Protein AF-A0A2V5XE29-F1 (afdb_monomer_lite)

Foldseek 3Di:
DEEEEEEDEDPCPFAPLLLLLLQALQLLLVLDDDPLYAYEYEHEAHPPVDDGSCVVNVVQHALSSLSRYKYFYHHPVNLCVFLNDFPDSDDLQLRRFLCLLVRDPVHFKYKQAYSRKHKAWPDPDGPVNVVVPDDQAKAFAFEDEDALVQCVVDRSNCSVSVNVSVVVVVVVPDDTDAFDPQLLCGYPPRSRTIMHTSVLCVVQPTFASNQRWDDDSSLLLSQLRCVVVVHDHHHYCHVTIYMYGHDRHNPPDDPCPPPIDGDDCCVRHVPDNHSHYPHDPCRSVVVDDTDMDRRRSDDPDPVVVVVVPPPPPPPVVVVVVVVVVVVVVVVVVVVVVVVPVVVDD

Radius of gyration: 24.07 Å; chains: 1; bounding box: 46×71×70 Å

Structure (mmCIF, N/CA/C/O backbone):
data_AF-A0A2V5XE29-F1
#
_entry.id   AF-A0A2V5XE29-F1
#
loop_
_atom_site.group_PDB
_atom_site.id
_atom_site.type_symbol
_atom_site.label_atom_id
_atom_site.label_alt_id
_atom_site.label_comp_id
_atom_site.label_asym_id
_atom_site.label_entity_id
_atom_site.label_seq_id
_atom_site.pdbx_PDB_ins_code
_atom_site.Cartn_x
_atom_site.Cartn_y
_atom_site.Cartn_z
_atom_site.occupancy
_atom_site.B_iso_or_equiv
_atom_site.auth_seq_id
_atom_site.auth_comp_id
_atom_site.auth_asym_id
_atom_site.auth_atom_id
_atom_site.pdbx_PDB_model_num
ATOM 1 N N . MET A 1 1 ? -10.262 -12.341 -7.132 1.00 92.38 1 MET A N 1
ATOM 2 C CA . MET A 1 1 ? -10.290 -11.986 -5.694 1.00 92.38 1 MET A CA 1
ATOM 3 C C . MET A 1 1 ? -8.960 -11.355 -5.300 1.00 92.38 1 MET A C 1
ATOM 5 O O . MET A 1 1 ? -7.934 -11.772 -5.845 1.00 92.38 1 MET A O 1
ATOM 9 N N . ILE A 1 2 ? -8.976 -10.344 -4.428 1.00 98.19 2 ILE A N 1
ATOM 10 C CA . ILE A 1 2 ? -7.831 -9.462 -4.151 1.00 98.19 2 ILE A CA 1
ATOM 11 C C . ILE A 1 2 ? -7.676 -9.102 -2.665 1.00 98.19 2 ILE A C 1
ATOM 13 O O . ILE A 1 2 ? -8.643 -8.798 -1.972 1.00 98.19 2 ILE A O 1
ATOM 17 N N . THR A 1 3 ? -6.428 -9.057 -2.202 1.00 98.81 3 THR A N 1
ATOM 18 C CA . THR A 1 3 ? -6.033 -8.399 -0.950 1.00 98.81 3 THR A CA 1
ATOM 19 C C . THR A 1 3 ? -5.380 -7.053 -1.265 1.00 98.81 3 THR A C 1
ATOM 21 O O . THR A 1 3 ? -4.344 -7.011 -1.933 1.00 98.81 3 THR A O 1
ATOM 24 N N . PHE A 1 4 ? -5.944 -5.958 -0.752 1.00 98.81 4 PHE A N 1
ATOM 25 C CA . PHE A 1 4 ? -5.257 -4.664 -0.690 1.00 98.81 4 PHE A CA 1
ATOM 26 C C . PHE A 1 4 ? -4.373 -4.642 0.553 1.00 98.81 4 PHE A C 1
ATOM 28 O O . PHE A 1 4 ? -4.883 -4.694 1.670 1.00 98.81 4 PHE A O 1
ATOM 35 N N . LEU A 1 5 ? -3.058 -4.581 0.373 1.00 98.81 5 LEU A N 1
ATOM 36 C CA . LEU A 1 5 ? -2.092 -4.518 1.460 1.00 98.81 5 LEU A CA 1
ATOM 37 C C . LEU A 1 5 ? -1.560 -3.094 1.607 1.00 98.81 5 LEU A C 1
ATOM 39 O O . LEU A 1 5 ? -0.870 -2.583 0.724 1.00 98.81 5 LEU A O 1
ATOM 43 N N . VAL A 1 6 ? -1.851 -2.499 2.758 1.00 98.56 6 VAL A N 1
ATOM 44 C CA . VAL A 1 6 ? -1.430 -1.157 3.150 1.00 98.56 6 VAL A CA 1
ATOM 45 C C . VAL A 1 6 ? -0.621 -1.252 4.439 1.00 98.56 6 VAL A C 1
ATOM 47 O O . VAL A 1 6 ? -0.986 -1.972 5.366 1.00 98.56 6 VAL A O 1
ATOM 50 N N . ALA A 1 7 ? 0.469 -0.502 4.524 1.00 97.38 7 ALA A N 1
ATOM 51 C CA . ALA A 1 7 ? 1.238 -0.343 5.749 1.00 97.38 7 ALA A CA 1
ATOM 52 C C . ALA A 1 7 ? 1.248 1.126 6.176 1.00 97.38 7 ALA A C 1
ATOM 54 O O . ALA A 1 7 ? 1.129 2.029 5.345 1.00 97.38 7 ALA A O 1
ATOM 55 N N . GLY A 1 8 ? 1.378 1.374 7.475 1.00 95.31 8 GLY A N 1
ATOM 56 C CA . GLY A 1 8 ? 1.535 2.731 7.972 1.00 95.31 8 GLY A CA 1
ATOM 57 C C . GLY A 1 8 ? 1.777 2.815 9.470 1.00 95.31 8 GLY A C 1
ATOM 58 O O . GLY A 1 8 ? 2.004 1.819 10.157 1.00 95.31 8 GLY A O 1
ATOM 59 N N . ARG A 1 9 ? 1.761 4.050 9.960 1.00 95.12 9 ARG A N 1
ATOM 60 C CA . ARG A 1 9 ? 2.034 4.421 11.346 1.00 95.12 9 ARG A CA 1
ATOM 61 C C . ARG A 1 9 ? 1.185 5.637 11.703 1.00 95.12 9 ARG A C 1
ATOM 63 O O . ARG A 1 9 ? 0.999 6.530 10.884 1.00 95.12 9 ARG A O 1
ATOM 70 N N . ASN A 1 10 ? 0.685 5.696 12.930 1.00 94.38 10 ASN A N 1
ATOM 71 C CA . ASN A 1 10 ? -0.038 6.844 13.461 1.00 94.38 10 ASN A CA 1
ATOM 72 C C . ASN A 1 10 ? 0.937 7.886 14.026 1.00 94.38 10 ASN A C 1
ATOM 74 O O . ASN A 1 10 ? 1.169 7.957 15.232 1.00 94.38 10 ASN A O 1
ATOM 78 N N . ASP A 1 11 ? 1.570 8.655 13.146 1.00 89.94 11 ASP A N 1
ATOM 79 C CA . ASP A 1 11 ? 2.557 9.682 13.510 1.00 89.94 11 ASP A CA 1
ATOM 80 C C . ASP A 1 11 ? 2.286 11.054 12.878 1.00 89.94 11 ASP A C 1
ATOM 82 O O . ASP A 1 11 ? 3.057 11.993 13.071 1.00 89.94 11 ASP A O 1
ATOM 86 N N . GLY A 1 12 ? 1.186 11.182 12.134 1.00 89.19 12 GLY A N 1
ATOM 87 C CA . GLY A 1 12 ? 0.851 12.414 11.430 1.00 89.19 12 GLY A CA 1
ATOM 88 C C . GLY A 1 12 ? 1.807 12.741 10.282 1.00 89.19 12 GLY A C 1
ATOM 89 O O . GLY A 1 12 ? 1.948 13.916 9.952 1.00 89.19 12 GLY A O 1
ATOM 90 N N . TYR A 1 13 ? 2.459 11.739 9.679 1.00 88.69 13 TYR A N 1
ATOM 91 C CA . TYR A 1 13 ? 3.347 11.926 8.534 1.00 88.69 13 TYR A CA 1
ATOM 92 C C . TYR A 1 13 ? 2.698 12.772 7.428 1.00 88.69 13 TYR A C 1
ATOM 94 O O . TYR A 1 13 ? 1.625 12.430 6.935 1.00 88.69 13 TYR A O 1
ATOM 102 N N . GLY A 1 14 ? 3.340 13.861 7.001 1.00 90.06 14 GLY A N 1
ATOM 103 C CA . GLY A 1 14 ? 2.851 14.728 5.922 1.00 90.06 14 GLY A CA 1
ATOM 104 C C . GLY A 1 14 ? 1.488 15.393 6.184 1.00 90.06 14 GLY A C 1
ATOM 105 O O . GLY A 1 14 ? 0.920 15.349 7.273 1.00 90.06 14 GLY A O 1
ATOM 106 N N . VAL A 1 15 ? 0.927 16.031 5.157 1.00 91.12 15 VAL A N 1
ATOM 107 C CA . VAL A 1 15 ? -0.342 16.766 5.281 1.00 91.12 15 VAL A CA 1
ATOM 108 C C . VAL A 1 15 ? -1.516 15.807 5.483 1.00 91.12 15 VAL A C 1
ATOM 110 O O . VAL A 1 15 ? -1.816 14.989 4.617 1.00 91.12 15 VAL A O 1
ATOM 113 N N . ASN A 1 16 ? -2.210 15.947 6.614 1.00 94.44 16 ASN A N 1
ATOM 114 C CA . ASN A 1 16 ? -3.505 15.325 6.909 1.00 94.44 16 ASN A CA 1
ATOM 115 C C . ASN A 1 16 ? -3.565 13.801 6.645 1.00 94.44 16 ASN A C 1
ATOM 117 O O . ASN A 1 16 ? -4.420 13.312 5.901 1.00 94.44 16 ASN A O 1
ATOM 121 N N . LEU A 1 17 ? -2.650 13.055 7.281 1.00 95.69 17 LEU A N 1
ATOM 122 C CA . LEU A 1 17 ? -2.535 11.589 7.185 1.00 95.69 17 LEU A CA 1
ATOM 123 C C . LEU A 1 17 ? -3.857 10.866 7.421 1.00 95.69 17 LEU A C 1
ATOM 125 O O . LEU A 1 17 ? -4.232 9.996 6.636 1.00 95.69 17 LEU A O 1
ATOM 129 N N . ALA A 1 18 ? -4.582 11.267 8.465 1.00 96.75 18 ALA A N 1
ATOM 130 C CA . ALA A 1 18 ? -5.873 10.691 8.806 1.00 96.75 18 ALA A CA 1
ATOM 131 C C . ALA A 1 18 ? -6.872 10.786 7.641 1.00 96.75 18 ALA A C 1
ATOM 133 O O . ALA A 1 18 ? -7.517 9.798 7.290 1.00 96.75 18 ALA A O 1
ATOM 134 N N . LYS A 1 19 ? -6.976 11.959 6.999 1.00 97.88 19 LYS A N 1
ATOM 135 C CA . LYS A 1 19 ? -7.925 12.171 5.902 1.00 97.88 19 LYS A CA 1
ATOM 136 C C . LYS A 1 19 ? -7.552 11.384 4.651 1.00 97.88 19 LYS A C 1
ATOM 138 O O . LYS A 1 19 ? -8.425 10.717 4.103 1.00 97.88 19 LYS A O 1
ATOM 143 N N . ARG A 1 20 ? -6.293 11.444 4.202 1.00 96.88 20 ARG A N 1
ATOM 144 C CA . ARG A 1 20 ? -5.875 10.723 2.986 1.00 96.88 20 ARG A CA 1
ATOM 145 C C . ARG A 1 20 ? -5.949 9.204 3.163 1.00 96.88 20 ARG A C 1
ATOM 147 O O . ARG A 1 20 ? -6.430 8.527 2.265 1.00 96.88 20 ARG A O 1
ATOM 154 N N . THR A 1 21 ? -5.632 8.701 4.360 1.00 98.38 21 THR A N 1
ATOM 155 C CA . THR A 1 21 ? -5.817 7.282 4.705 1.00 98.38 21 THR A CA 1
ATOM 156 C C . THR A 1 21 ? -7.284 6.877 4.637 1.00 98.38 21 THR A C 1
ATOM 158 O O . THR A 1 21 ? -7.614 5.894 3.979 1.00 98.38 21 THR A O 1
ATOM 161 N N . ALA A 1 22 ? -8.185 7.648 5.255 1.00 98.44 22 ALA A N 1
ATOM 162 C CA . ALA A 1 22 ? -9.616 7.353 5.213 1.00 98.44 22 ALA A CA 1
ATOM 163 C C . ALA A 1 22 ? -10.173 7.367 3.779 1.00 98.44 22 ALA A C 1
ATOM 165 O O . ALA A 1 22 ? -10.918 6.463 3.412 1.00 98.44 22 ALA A O 1
ATOM 166 N N . ILE A 1 23 ? -9.774 8.351 2.960 1.00 98.62 23 ILE A N 1
ATOM 167 C CA . ILE A 1 23 ? -10.144 8.436 1.538 1.00 98.62 23 ILE A CA 1
ATOM 168 C C . ILE A 1 23 ? -9.734 7.154 0.799 1.00 98.62 23 ILE A C 1
ATOM 170 O O . ILE A 1 23 ? -10.591 6.508 0.197 1.00 98.62 23 ILE A O 1
ATOM 174 N N . SER A 1 24 ? -8.459 6.762 0.879 1.00 98.62 24 SER A N 1
ATOM 175 C CA . SER A 1 24 ? -7.937 5.597 0.155 1.00 98.62 24 SER A CA 1
ATOM 176 C C . SER A 1 24 ? -8.601 4.298 0.605 1.00 98.62 24 SER A C 1
ATOM 178 O O . SER A 1 24 ? -9.071 3.531 -0.229 1.00 98.62 24 SER A O 1
ATOM 180 N N . LEU A 1 25 ? -8.711 4.061 1.919 1.00 98.75 25 LEU A N 1
ATOM 181 C CA . LEU A 1 25 ? -9.302 2.828 2.451 1.00 98.75 25 LEU A CA 1
ATOM 182 C C . LEU A 1 25 ? -10.789 2.701 2.093 1.00 98.75 25 LEU A C 1
ATOM 184 O O . LEU A 1 25 ? -11.225 1.636 1.653 1.00 98.75 25 LEU A O 1
ATOM 188 N N . ASN A 1 26 ? -11.562 3.786 2.214 1.00 98.69 26 ASN A N 1
ATOM 189 C CA . ASN A 1 26 ? -12.967 3.795 1.800 1.00 98.69 26 ASN A CA 1
ATOM 190 C C . ASN A 1 26 ? -13.117 3.548 0.303 1.00 98.69 26 ASN A C 1
ATOM 192 O O . ASN A 1 26 ? -14.011 2.813 -0.124 1.00 98.69 26 ASN A O 1
ATOM 196 N N . TYR A 1 27 ? -12.230 4.135 -0.494 1.00 98.56 27 TYR A N 1
ATOM 197 C CA . TYR A 1 27 ? -12.252 3.947 -1.927 1.00 98.56 27 TYR A CA 1
ATOM 198 C C . TYR A 1 27 ? -11.872 2.508 -2.317 1.00 98.56 27 TYR A C 1
ATOM 200 O O . TYR A 1 27 ? -12.615 1.889 -3.075 1.00 98.56 27 TYR A O 1
ATOM 208 N N . PHE A 1 28 ? -10.835 1.904 -1.723 1.00 98.62 28 PHE A N 1
ATOM 209 C CA . PHE A 1 28 ? -10.505 0.482 -1.920 1.00 98.62 28 PHE A CA 1
ATOM 210 C C . PHE A 1 28 ? -11.670 -0.435 -1.556 1.00 98.62 28 PHE A C 1
ATOM 212 O O . PHE A 1 28 ? -12.006 -1.336 -2.322 1.00 98.62 28 PHE A O 1
ATOM 219 N N . ALA A 1 29 ? -12.343 -0.165 -0.436 1.00 98.25 29 ALA A N 1
ATOM 220 C CA . ALA A 1 29 ? -13.503 -0.942 -0.013 1.00 98.25 29 ALA A CA 1
ATOM 221 C C . ALA A 1 29 ? -14.634 -0.901 -1.054 1.00 98.25 29 ALA A C 1
ATOM 223 O O . ALA A 1 29 ? -15.308 -1.904 -1.272 1.00 98.25 29 ALA A O 1
ATOM 224 N N . SER A 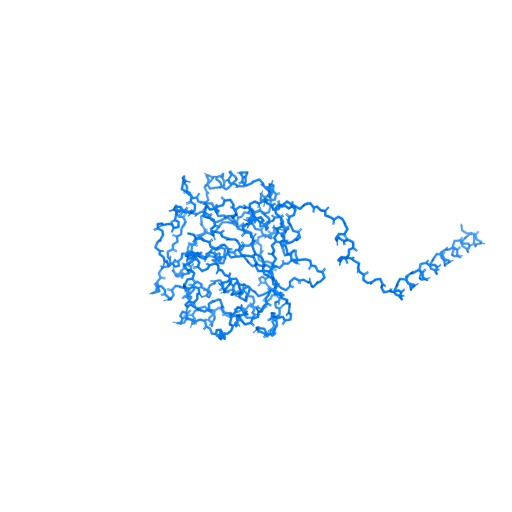1 30 ? -14.802 0.229 -1.750 1.00 97.38 30 SER A N 1
ATOM 225 C CA . SER A 1 30 ? -15.786 0.374 -2.830 1.00 97.38 30 SER A CA 1
ATOM 226 C C . SER A 1 30 ? -15.440 -0.413 -4.105 1.00 97.38 30 SER A C 1
ATOM 228 O O . SER A 1 30 ? -16.327 -0.706 -4.913 1.00 97.38 30 SER A O 1
ATOM 230 N N . LEU A 1 31 ? -14.164 -0.781 -4.282 1.00 97.12 31 LEU A N 1
ATOM 231 C CA . LEU A 1 31 ? -13.684 -1.593 -5.403 1.00 97.12 31 LEU A CA 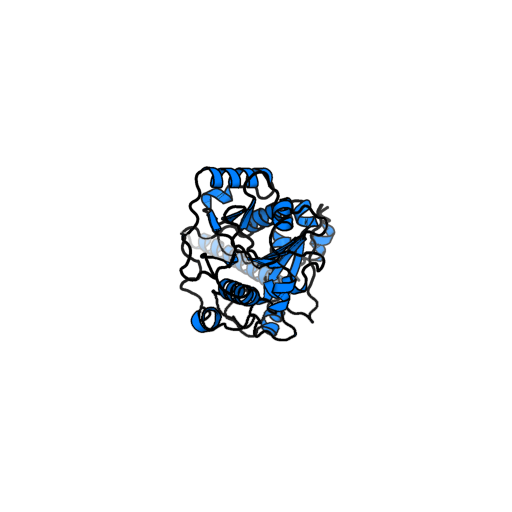1
ATOM 232 C C . LEU A 1 31 ? -13.846 -3.099 -5.149 1.00 97.12 31 LEU A C 1
ATOM 234 O O . LEU A 1 31 ? -13.889 -3.869 -6.111 1.00 97.12 31 LEU A O 1
ATOM 238 N N . CYS A 1 32 ? -13.965 -3.518 -3.886 1.00 96.50 32 CYS A N 1
ATOM 239 C CA . CYS A 1 32 ? -14.193 -4.908 -3.498 1.00 96.50 32 CYS A CA 1
ATOM 240 C C . CYS A 1 32 ? -15.567 -5.402 -3.980 1.00 96.50 32 CYS A C 1
ATOM 242 O O . CYS A 1 32 ? -16.594 -4.750 -3.774 1.00 96.50 32 CYS A O 1
ATOM 244 N N . ARG A 1 33 ? -15.611 -6.589 -4.593 1.00 93.81 33 ARG A N 1
ATOM 245 C CA . ARG A 1 33 ? -16.849 -7.196 -5.124 1.00 93.81 33 ARG A CA 1
ATOM 246 C C . ARG A 1 33 ? -17.067 -8.613 -4.624 1.00 93.81 33 ARG A C 1
ATOM 248 O O . ARG A 1 33 ? -18.205 -8.974 -4.341 1.00 93.81 33 ARG A O 1
ATOM 255 N N . ASP A 1 34 ? -15.996 -9.378 -4.469 1.00 94.69 34 ASP A N 1
ATOM 256 C CA . ASP A 1 34 ? -16.054 -10.733 -3.931 1.00 94.69 34 ASP A CA 1
ATOM 257 C C . ASP A 1 34 ? -16.139 -10.681 -2.400 1.00 94.69 34 ASP A C 1
ATOM 259 O O . ASP A 1 34 ? -15.497 -9.803 -1.832 1.00 94.69 34 ASP A O 1
ATOM 263 N N . PRO A 1 35 ? -16.892 -11.543 -1.693 1.00 93.81 35 PRO A N 1
ATOM 264 C CA . PRO A 1 35 ? -16.887 -11.607 -0.226 1.00 93.81 35 PRO A CA 1
ATOM 265 C C . PRO A 1 35 ? -15.505 -11.811 0.417 1.00 93.81 35 PRO A C 1
ATOM 267 O O . PRO A 1 35 ? -15.304 -11.374 1.548 1.00 93.81 35 PRO A O 1
ATOM 270 N N . GLU A 1 36 ? -14.565 -12.433 -0.298 1.00 96.00 36 GLU A N 1
ATOM 271 C CA . GLU A 1 36 ? -13.203 -12.729 0.161 1.00 96.00 36 GLU A CA 1
ATOM 272 C C . GLU A 1 36 ? -12.209 -11.584 -0.057 1.00 96.00 36 GLU A C 1
ATOM 274 O O . GLU A 1 36 ? -11.124 -11.596 0.537 1.00 96.00 36 GLU A O 1
ATOM 279 N N . ASP A 1 37 ? -12.580 -10.587 -0.872 1.00 98.06 37 ASP A N 1
ATOM 280 C CA . ASP A 1 37 ? -11.771 -9.383 -1.045 1.00 98.06 37 ASP A CA 1
ATOM 281 C C . ASP A 1 37 ? -11.576 -8.703 0.321 1.00 98.06 37 ASP A C 1
ATOM 283 O O . ASP A 1 37 ? -12.522 -8.521 1.097 1.00 98.06 37 ASP A O 1
ATOM 287 N N . GLU A 1 38 ? -10.349 -8.309 0.633 1.00 98.19 38 GLU A N 1
ATOM 288 C CA . GLU A 1 38 ? -10.018 -7.755 1.946 1.00 98.19 38 GLU A CA 1
ATOM 289 C C . GLU A 1 38 ? -9.082 -6.557 1.835 1.00 98.19 38 GLU A C 1
ATOM 291 O O . GLU A 1 38 ? -8.341 -6.395 0.860 1.00 98.19 38 GLU A O 1
ATOM 296 N N . ILE A 1 39 ? -9.082 -5.747 2.890 1.00 98.75 39 ILE A N 1
ATOM 297 C CA . ILE A 1 39 ? -8.075 -4.717 3.104 1.00 98.75 39 ILE A CA 1
ATOM 298 C C . ILE A 1 39 ? -7.271 -5.125 4.333 1.00 98.75 39 ILE A C 1
ATOM 300 O O . ILE A 1 39 ? -7.802 -5.192 5.443 1.00 98.75 39 ILE A O 1
ATOM 304 N N . LEU A 1 40 ? -5.986 -5.391 4.137 1.00 98.62 40 LEU A N 1
ATOM 305 C CA . LEU A 1 40 ? -5.032 -5.594 5.212 1.00 98.62 40 LEU A CA 1
ATOM 306 C C . LEU A 1 40 ? -4.285 -4.301 5.493 1.00 98.62 40 LEU A C 1
ATOM 308 O O . LEU A 1 40 ? -3.603 -3.773 4.617 1.00 98.62 40 LEU A O 1
ATOM 312 N N . TYR A 1 41 ? -4.370 -3.838 6.735 1.00 98.69 41 TYR A N 1
ATOM 313 C CA . TYR A 1 41 ? -3.576 -2.717 7.217 1.00 98.69 41 TYR A CA 1
ATOM 314 C C . TYR A 1 41 ? -2.556 -3.191 8.250 1.00 98.69 41 TYR A C 1
ATOM 316 O O . TYR A 1 41 ? -2.910 -3.855 9.222 1.00 98.69 41 TYR A O 1
ATOM 324 N N . VAL A 1 42 ? -1.287 -2.846 8.080 1.00 98.69 42 VAL A N 1
ATOM 325 C CA . VAL A 1 42 ? -0.256 -3.133 9.082 1.00 98.69 42 VAL A CA 1
ATOM 326 C C . VAL A 1 42 ? 0.203 -1.830 9.712 1.00 98.69 42 VAL A C 1
ATOM 328 O O . VAL A 1 42 ? 0.878 -1.021 9.079 1.00 98.69 42 VAL A O 1
ATOM 331 N N . ASP A 1 43 ? -0.189 -1.639 10.968 1.00 97.69 43 ASP A N 1
ATOM 332 C CA . ASP A 1 43 ? 0.275 -0.548 11.813 1.00 97.69 43 ASP A CA 1
ATOM 333 C C . ASP A 1 43 ? 1.625 -0.938 12.415 1.00 97.69 43 ASP A C 1
ATOM 335 O O . ASP A 1 43 ? 1.710 -1.869 13.222 1.00 97.69 43 ASP A O 1
ATOM 339 N N . CYS A 1 44 ? 2.689 -0.248 12.014 1.00 96.81 44 CYS A N 1
ATOM 340 C CA . CYS A 1 44 ? 4.028 -0.534 12.498 1.00 96.81 44 CYS A CA 1
ATOM 341 C C . CYS A 1 44 ? 4.567 0.606 13.351 1.00 96.81 44 CYS A C 1
ATOM 343 O O . CYS A 1 44 ? 4.822 1.723 12.900 1.00 96.81 44 CYS A O 1
ATOM 345 N N . ASN A 1 45 ? 4.817 0.253 14.609 1.00 95.81 45 ASN A N 1
ATOM 346 C CA . ASN A 1 45 ? 5.487 1.058 15.610 1.00 95.81 45 ASN A CA 1
ATOM 347 C C . ASN A 1 45 ? 4.729 2.342 16.011 1.00 95.81 45 ASN A C 1
ATOM 349 O O . ASN A 1 45 ? 5.335 3.244 16.590 1.00 95.81 45 ASN A O 1
ATOM 353 N N . SER A 1 46 ? 3.407 2.437 15.804 1.00 93.12 46 SER A N 1
ATOM 354 C CA . SER A 1 46 ? 2.623 3.535 16.396 1.00 93.12 46 SER A CA 1
ATOM 355 C C . SER A 1 46 ? 2.859 3.619 17.910 1.00 93.12 46 SER A C 1
ATOM 357 O O . SER A 1 46 ? 2.927 2.566 18.570 1.00 93.12 46 SER A O 1
ATOM 359 N N . PRO A 1 47 ? 3.000 4.833 18.484 1.00 87.44 47 PRO A N 1
ATOM 360 C CA . PRO A 1 47 ? 3.346 4.993 19.893 1.00 87.44 47 PRO A CA 1
ATOM 361 C C . PRO A 1 47 ? 2.413 4.193 20.809 1.00 87.44 47 PRO A C 1
ATOM 363 O O . PRO A 1 47 ? 1.205 4.137 20.593 1.00 87.44 47 PRO A O 1
ATOM 366 N N . LYS A 1 48 ? 2.969 3.536 21.834 1.00 79.19 48 LYS A N 1
ATOM 367 C CA . LYS A 1 48 ? 2.227 2.579 22.682 1.00 79.19 48 LYS A CA 1
ATOM 368 C C . LYS A 1 48 ? 0.996 3.183 23.361 1.00 79.19 48 LYS A C 1
ATOM 370 O O . LYS A 1 48 ? 0.034 2.470 23.618 1.00 79.19 48 LYS A O 1
ATOM 375 N N . GLN A 1 49 ? 1.051 4.472 23.679 1.00 80.44 49 GLN A N 1
ATOM 376 C CA . GLN A 1 49 ? -0.036 5.214 24.312 1.00 80.44 49 GLN A CA 1
ATOM 377 C C . GLN A 1 49 ? -1.159 5.617 23.346 1.00 80.44 49 GLN A C 1
ATOM 379 O O . GLN A 1 49 ? -2.225 6.016 23.814 1.00 80.44 49 GLN A O 1
ATOM 384 N N . ASP A 1 50 ? -0.915 5.512 22.040 1.00 83.31 50 ASP A N 1
ATOM 385 C CA . ASP A 1 50 ? -1.849 5.893 20.990 1.00 83.31 50 ASP A CA 1
ATOM 386 C C . ASP A 1 50 ? -2.501 4.641 20.383 1.00 83.31 50 ASP A C 1
ATOM 388 O O . ASP A 1 50 ? -1.935 3.533 20.370 1.00 83.31 50 ASP A O 1
ATOM 392 N N . CYS A 1 51 ? -3.721 4.814 19.879 1.00 90.19 51 CYS A N 1
ATOM 393 C CA . CYS A 1 51 ? -4.364 3.817 19.035 1.00 90.19 51 CYS A CA 1
ATOM 394 C C . CYS A 1 51 ? -3.666 3.745 17.666 1.00 90.19 51 CYS A C 1
ATOM 396 O O . CYS A 1 51 ? -2.908 4.643 17.280 1.00 90.19 51 CYS A O 1
ATOM 398 N N . THR A 1 52 ? -3.900 2.657 16.936 1.00 93.81 52 THR A N 1
ATOM 399 C CA . THR A 1 52 ? -3.443 2.557 15.543 1.00 93.81 52 THR A CA 1
ATOM 400 C C . THR A 1 52 ? -4.121 3.611 14.674 1.00 93.81 52 THR A C 1
ATOM 402 O O . THR A 1 52 ? -5.171 4.151 15.036 1.00 93.81 52 THR A O 1
ATOM 405 N N . LEU A 1 53 ? -3.546 3.907 13.506 1.00 95.25 53 LEU A N 1
ATOM 406 C CA . LEU A 1 53 ? -4.117 4.934 12.629 1.00 95.25 53 LEU A CA 1
ATOM 407 C C . LEU A 1 53 ? -5.558 4.594 12.224 1.00 95.25 53 LEU A C 1
ATOM 409 O O . LEU A 1 53 ? -6.409 5.476 12.202 1.00 95.25 53 LEU A O 1
ATOM 413 N N . VAL A 1 54 ? -5.843 3.318 11.949 1.00 95.94 54 VAL A N 1
ATOM 414 C CA . VAL A 1 54 ? -7.181 2.868 11.537 1.00 95.94 54 VAL A CA 1
ATOM 415 C C . VAL A 1 54 ? -8.215 2.955 12.659 1.00 95.94 54 VAL A C 1
ATOM 417 O O . VAL A 1 54 ? -9.367 3.276 12.390 1.00 95.94 54 VAL A O 1
ATOM 420 N N . GLU A 1 55 ? -7.813 2.740 13.913 1.00 94.38 55 GLU A N 1
ATOM 421 C CA . GLU A 1 55 ? -8.676 2.988 15.074 1.00 94.38 55 GLU A CA 1
ATOM 422 C C . GLU A 1 55 ? -8.929 4.489 15.257 1.00 94.38 55 GLU A C 1
ATOM 424 O O . GLU A 1 55 ? -10.043 4.891 15.579 1.00 94.38 55 GLU A O 1
ATOM 429 N N . ALA A 1 56 ? -7.912 5.326 15.021 1.00 93.44 56 ALA A N 1
ATOM 430 C CA . ALA A 1 56 ? -8.006 6.779 15.166 1.00 93.44 56 ALA A CA 1
ATOM 431 C C . ALA A 1 56 ? -8.945 7.442 14.145 1.00 93.44 56 ALA A C 1
ATOM 433 O O . ALA A 1 56 ? -9.429 8.542 14.399 1.00 93.44 56 ALA A O 1
ATOM 434 N N . ILE A 1 57 ? -9.170 6.801 12.995 1.00 95.69 57 ILE A N 1
ATOM 435 C CA . ILE A 1 57 ? -10.023 7.311 11.909 1.00 95.69 57 ILE A CA 1
ATOM 436 C C . ILE A 1 57 ? -11.308 6.501 11.724 1.00 95.69 57 ILE A C 1
ATOM 438 O O . ILE A 1 57 ? -12.013 6.724 10.738 1.00 95.69 57 ILE A O 1
ATOM 442 N N . ALA A 1 58 ? -11.598 5.554 12.622 1.00 94.12 58 ALA A N 1
ATOM 443 C CA . ALA A 1 58 ? -12.689 4.590 12.481 1.00 94.12 58 ALA A CA 1
ATOM 444 C C . ALA A 1 58 ? -14.063 5.255 12.294 1.00 94.12 58 ALA A C 1
ATOM 446 O O . ALA A 1 58 ? -14.885 4.760 11.529 1.00 94.12 58 ALA A O 1
ATOM 447 N N . ASP A 1 59 ? -14.284 6.414 12.919 1.00 92.62 59 ASP A N 1
ATOM 448 C CA . ASP A 1 59 ? -15.493 7.241 12.794 1.00 92.62 59 ASP A CA 1
ATOM 449 C C . ASP A 1 59 ? -15.691 7.839 11.392 1.00 92.62 59 ASP A C 1
ATOM 451 O O . ASP A 1 59 ? -16.729 8.423 11.089 1.00 92.62 59 ASP A O 1
ATOM 455 N N . THR A 1 60 ? -14.679 7.724 10.534 1.00 95.88 60 THR A N 1
ATOM 456 C CA . THR A 1 60 ? -14.649 8.325 9.197 1.00 95.88 60 THR A CA 1
ATOM 457 C C . THR A 1 60 ? -14.427 7.299 8.095 1.00 95.88 60 THR A C 1
ATOM 459 O O . THR A 1 60 ? -14.224 7.648 6.927 1.00 95.88 60 THR A O 1
ATOM 462 N N . LEU A 1 61 ? -14.492 6.023 8.469 1.00 97.12 61 LEU A N 1
ATOM 463 C CA . LEU A 1 61 ? -14.544 4.901 7.556 1.00 97.12 61 LEU A CA 1
ATOM 464 C C . LEU A 1 61 ? -16.003 4.523 7.295 1.00 97.12 61 LEU A C 1
ATOM 466 O O . LEU A 1 61 ? -16.863 4.565 8.170 1.00 97.12 61 LEU A O 1
ATOM 470 N N . THR A 1 62 ? -16.286 4.157 6.054 1.00 97.00 62 THR A N 1
ATOM 471 C CA . THR A 1 62 ? -17.586 3.628 5.650 1.00 97.00 62 THR A CA 1
ATOM 472 C C . THR A 1 62 ? -17.827 2.265 6.312 1.00 97.00 62 THR A C 1
ATOM 474 O O . THR A 1 62 ? -16.865 1.527 6.550 1.00 97.00 62 THR A O 1
ATOM 477 N N . PRO A 1 63 ? -19.091 1.857 6.539 1.00 95.50 63 PRO A N 1
ATOM 478 C CA . PRO A 1 63 ? -19.397 0.530 7.081 1.00 95.50 63 PRO A CA 1
ATOM 479 C C . PRO A 1 63 ? -18.784 -0.610 6.258 1.00 95.50 63 PRO A C 1
ATOM 481 O O . PRO A 1 63 ? -18.306 -1.601 6.812 1.00 95.50 63 PRO A O 1
ATOM 484 N N . GLU A 1 64 ? -18.746 -0.446 4.932 1.00 95.94 64 GLU A N 1
ATOM 485 C CA . GLU A 1 64 ? -18.111 -1.400 4.025 1.00 95.94 64 GLU A CA 1
ATOM 486 C C . GLU A 1 64 ? -16.601 -1.482 4.258 1.00 95.94 64 GLU A C 1
ATOM 488 O O . GLU A 1 64 ? -16.060 -2.579 4.368 1.00 95.94 64 GLU A O 1
ATOM 493 N N . CYS A 1 65 ? -15.920 -0.345 4.420 1.00 97.75 65 CYS A N 1
ATOM 494 C CA . CYS A 1 65 ? -14.506 -0.340 4.778 1.00 97.75 65 CYS A CA 1
ATOM 495 C C . CYS A 1 65 ? -14.258 -1.050 6.111 1.00 97.75 65 CYS A C 1
ATOM 497 O O . CYS A 1 65 ? -13.401 -1.928 6.163 1.00 97.75 65 CYS A O 1
ATOM 499 N N . CYS A 1 66 ? -15.023 -0.747 7.166 1.00 96.50 66 CYS A N 1
ATOM 500 C CA . CYS A 1 66 ? -14.877 -1.415 8.466 1.00 96.50 66 CYS A CA 1
ATOM 501 C C . CYS A 1 66 ? -15.036 -2.940 8.360 1.00 96.50 66 CYS A C 1
ATOM 503 O O . CYS A 1 66 ? -14.254 -3.686 8.944 1.00 96.50 66 CYS A O 1
ATOM 505 N N . ARG A 1 67 ? -16.001 -3.407 7.556 1.00 95.75 67 ARG A N 1
ATOM 506 C CA . ARG A 1 67 ? -16.251 -4.835 7.307 1.00 95.75 67 ARG A CA 1
ATOM 507 C C . ARG A 1 67 ? -15.087 -5.529 6.595 1.00 95.75 67 ARG A C 1
ATOM 509 O O . ARG A 1 67 ? -14.767 -6.674 6.913 1.00 95.75 67 ARG A O 1
ATOM 516 N N . ARG A 1 68 ? -14.479 -4.856 5.615 1.00 97.00 68 ARG A N 1
ATOM 517 C CA . ARG A 1 68 ? -13.382 -5.382 4.781 1.00 97.00 68 ARG A CA 1
ATOM 518 C C . ARG A 1 68 ? -12.014 -5.277 5.445 1.00 97.00 68 ARG A C 1
ATOM 520 O O . ARG A 1 68 ? -11.112 -6.043 5.105 1.00 97.00 68 ARG A O 1
ATOM 527 N N . LEU A 1 69 ? -11.855 -4.321 6.354 1.00 98.12 69 LEU A N 1
ATOM 528 C CA . LEU A 1 69 ? -10.587 -3.992 6.978 1.00 98.12 69 LEU A CA 1
ATOM 529 C C . LEU A 1 69 ? -10.224 -4.990 8.080 1.00 98.12 69 LEU A C 1
ATOM 531 O O . LEU A 1 69 ? -11.003 -5.319 8.979 1.00 98.12 69 LEU A O 1
ATOM 535 N N . LYS A 1 70 ? -8.978 -5.442 8.036 1.00 97.62 70 LYS A N 1
ATOM 536 C CA . LYS A 1 70 ? -8.324 -6.186 9.104 1.00 97.62 70 LYS A CA 1
ATOM 537 C C . LYS A 1 70 ? -6.966 -5.558 9.343 1.00 97.62 70 LYS A C 1
ATOM 539 O O . LYS A 1 70 ? -6.157 -5.470 8.422 1.00 97.62 70 LYS A O 1
ATOM 544 N N . ALA A 1 71 ? -6.719 -5.138 10.576 1.00 97.81 71 ALA A N 1
ATOM 545 C CA . ALA A 1 71 ? -5.464 -4.511 10.936 1.00 97.81 71 ALA A CA 1
ATOM 546 C C . ALA A 1 71 ? -4.609 -5.391 11.850 1.00 97.81 71 ALA A C 1
ATOM 548 O O . ALA A 1 71 ? -5.127 -6.140 12.680 1.00 97.81 71 ALA A O 1
ATOM 549 N N . TYR A 1 72 ? -3.294 -5.282 11.692 1.00 98.06 72 TYR A N 1
ATOM 550 C CA . TYR A 1 72 ? -2.295 -5.897 12.557 1.00 98.06 72 TYR A CA 1
ATOM 551 C C . TYR A 1 72 ? -1.406 -4.820 13.153 1.00 98.06 72 TYR A C 1
ATOM 553 O O . TYR A 1 72 ? -0.952 -3.936 12.431 1.00 98.06 72 TYR A O 1
ATOM 561 N N . ARG A 1 73 ? -1.131 -4.914 14.456 1.00 96.12 73 ARG A N 1
ATOM 562 C CA . ARG A 1 73 ? -0.203 -4.006 15.135 1.00 96.12 73 ARG A CA 1
ATOM 563 C C . ARG A 1 73 ? 1.138 -4.687 15.379 1.00 96.12 73 ARG A C 1
ATOM 565 O O . ARG A 1 73 ? 1.191 -5.726 16.032 1.00 96.12 73 ARG A O 1
ATOM 572 N N . VAL A 1 74 ? 2.212 -4.059 14.915 1.00 97.38 74 VAL A N 1
ATOM 573 C CA . VAL A 1 74 ? 3.604 -4.411 15.220 1.00 97.38 74 VAL A CA 1
ATOM 574 C C . VAL A 1 74 ? 4.161 -3.350 16.161 1.00 97.38 74 VAL A C 1
ATOM 576 O O . VAL A 1 74 ? 4.171 -2.163 15.839 1.00 97.38 74 VAL A O 1
ATOM 579 N N . THR A 1 75 ? 4.616 -3.738 17.350 1.00 95.38 75 THR A N 1
ATOM 580 C CA . THR A 1 75 ? 5.234 -2.792 18.291 1.00 95.38 75 THR A CA 1
ATOM 581 C C . THR A 1 75 ? 6.668 -2.454 17.880 1.00 95.38 75 THR A C 1
ATOM 583 O O . THR A 1 75 ? 7.318 -3.214 17.166 1.00 95.38 75 THR A O 1
ATOM 586 N N . GLY A 1 76 ? 7.215 -1.343 18.384 1.00 93.88 76 GLY A N 1
ATOM 587 C CA . GLY A 1 76 ? 8.632 -1.015 18.178 1.00 93.88 76 GLY A CA 1
ATOM 588 C C . GLY A 1 76 ? 9.601 -2.071 18.715 1.00 93.88 76 GLY A C 1
ATOM 589 O O . GLY A 1 76 ? 10.661 -2.278 18.137 1.00 93.88 76 GLY A O 1
ATOM 590 N N . GLU A 1 77 ? 9.225 -2.782 19.781 1.00 95.12 77 GLU A N 1
ATOM 591 C CA . GLU A 1 77 ? 10.013 -3.896 20.327 1.00 95.12 77 GLU A CA 1
ATOM 592 C C . GLU A 1 77 ? 10.018 -5.091 19.373 1.00 95.12 77 GLU A C 1
ATOM 594 O O . GLU A 1 77 ? 11.078 -5.656 19.119 1.00 95.12 77 GLU A O 1
ATOM 599 N N . GLN A 1 78 ? 8.860 -5.436 18.803 1.00 96.31 78 GLN A N 1
ATOM 600 C CA . GLN A 1 78 ? 8.748 -6.499 17.801 1.00 96.31 78 GLN A CA 1
ATOM 601 C C . GLN A 1 78 ? 9.499 -6.136 16.518 1.00 96.31 78 GLN A C 1
ATOM 603 O O . GLN A 1 78 ? 10.254 -6.958 16.005 1.00 96.31 78 GLN A O 1
ATOM 608 N N . MET A 1 79 ? 9.352 -4.896 16.039 1.00 96.44 79 MET A N 1
ATOM 609 C CA . MET A 1 79 ? 10.098 -4.382 14.888 1.00 96.44 79 MET A CA 1
ATOM 610 C C . MET A 1 79 ? 11.607 -4.497 15.127 1.00 96.44 79 MET A C 1
ATOM 612 O O . MET A 1 79 ? 12.310 -5.127 14.342 1.00 96.44 79 MET A O 1
ATOM 616 N N . LYS A 1 80 ? 12.100 -3.971 16.253 1.00 96.00 80 LYS A N 1
ATOM 617 C CA . LYS A 1 80 ? 13.518 -4.029 16.621 1.00 96.00 80 LYS A CA 1
ATOM 618 C C . LYS A 1 80 ? 14.032 -5.462 16.779 1.00 96.00 80 LYS A C 1
ATOM 620 O O . LYS A 1 80 ? 15.148 -5.750 16.360 1.00 96.00 80 LYS A O 1
ATOM 625 N N . ALA A 1 81 ? 13.247 -6.365 17.363 1.00 95.25 81 ALA A N 1
ATOM 626 C CA . ALA A 1 81 ? 13.630 -7.769 17.494 1.00 95.25 81 ALA A CA 1
ATOM 627 C C . ALA A 1 81 ? 13.738 -8.474 16.130 1.00 95.25 81 ALA A C 1
ATOM 629 O O . ALA A 1 81 ? 14.635 -9.295 15.938 1.00 95.25 81 ALA A O 1
ATOM 630 N N . ALA A 1 82 ? 12.858 -8.133 15.183 1.00 95.56 82 ALA A N 1
ATOM 631 C CA . ALA A 1 82 ? 12.842 -8.724 13.848 1.00 95.56 82 ALA A CA 1
ATOM 632 C C . ALA A 1 82 ? 14.022 -8.260 12.987 1.00 95.56 82 ALA A C 1
ATOM 634 O O . ALA A 1 82 ? 14.787 -9.086 12.487 1.00 95.56 82 ALA A O 1
ATOM 635 N N . ILE A 1 83 ? 14.195 -6.942 12.842 1.00 95.38 83 ILE A N 1
ATOM 636 C CA . ILE A 1 83 ? 15.124 -6.367 11.854 1.00 95.38 83 ILE A CA 1
ATOM 637 C C . ILE A 1 83 ? 16.384 -5.759 12.487 1.00 95.38 83 ILE A C 1
ATOM 639 O O . ILE A 1 83 ? 17.326 -5.389 11.785 1.00 95.38 83 ILE A O 1
ATOM 643 N N . GLY A 1 84 ? 16.467 -5.702 13.816 1.00 94.88 84 GLY A N 1
ATOM 644 C CA . GLY A 1 84 ? 17.565 -5.073 14.552 1.00 94.88 84 GLY A CA 1
ATOM 645 C C . GLY A 1 84 ? 17.450 -3.549 14.620 1.00 94.88 84 GLY A C 1
ATOM 646 O O . GLY A 1 84 ? 16.380 -2.974 14.434 1.00 94.88 84 GLY A O 1
ATOM 647 N N . GLU A 1 85 ? 18.572 -2.887 14.913 1.00 93.81 85 GLU A N 1
ATOM 648 C CA . GLU A 1 85 ? 18.629 -1.423 14.981 1.00 93.81 85 GLU A CA 1
ATOM 649 C C . GLU A 1 85 ? 18.453 -0.789 13.596 1.00 93.81 85 GLU A C 1
ATOM 651 O O . GLU A 1 85 ? 19.059 -1.216 12.610 1.00 93.81 85 GLU A O 1
ATOM 656 N N . THR A 1 86 ? 17.655 0.273 13.548 1.00 93.81 86 THR A N 1
ATOM 657 C CA . THR A 1 86 ? 17.428 1.114 12.372 1.00 93.81 86 THR A CA 1
ATOM 658 C C . THR A 1 86 ? 17.159 2.550 12.834 1.00 93.81 86 THR A C 1
ATOM 660 O O . THR A 1 86 ? 16.560 2.740 13.896 1.00 93.81 86 THR A O 1
ATOM 663 N N . PRO A 1 87 ? 17.580 3.577 12.073 1.00 91.69 87 PRO A N 1
ATOM 664 C CA . PRO A 1 87 ? 17.184 4.958 12.343 1.00 91.69 87 PRO A CA 1
ATOM 665 C C . PRO A 1 87 ? 15.708 5.235 12.009 1.00 91.69 87 PRO A C 1
ATOM 667 O O . PRO A 1 87 ? 15.200 6.308 12.335 1.00 91.69 87 PRO A O 1
ATOM 670 N N . LEU A 1 88 ? 15.020 4.312 11.330 1.00 91.56 88 LEU A N 1
ATOM 671 C CA . LEU A 1 88 ? 13.645 4.500 10.899 1.00 91.56 88 LEU A CA 1
ATOM 672 C C . LEU A 1 88 ? 12.658 4.238 12.037 1.00 91.56 88 LEU A C 1
ATOM 674 O O . LEU A 1 88 ? 12.753 3.262 12.779 1.00 91.56 88 LEU A O 1
ATOM 678 N N . LEU A 1 89 ? 11.632 5.083 12.116 1.00 91.94 89 LEU A N 1
ATOM 679 C CA . LEU A 1 89 ? 10.495 4.875 13.012 1.00 91.94 89 LEU A CA 1
ATOM 680 C C . LEU A 1 89 ? 9.506 3.835 12.463 1.00 91.94 89 LEU A C 1
ATOM 682 O O . LEU A 1 89 ? 8.651 3.350 13.197 1.00 91.94 89 LEU A O 1
ATOM 686 N N . PHE A 1 90 ? 9.611 3.490 11.187 1.00 92.88 90 PHE A N 1
ATOM 687 C CA . PHE A 1 90 ? 8.708 2.604 10.467 1.00 92.88 90 PHE A CA 1
ATOM 688 C C . PHE A 1 90 ? 9.532 1.792 9.462 1.00 92.88 90 PHE A C 1
ATOM 690 O O . PHE A 1 90 ? 10.372 2.371 8.777 1.00 92.88 90 PHE A O 1
ATOM 697 N N . SER A 1 91 ? 9.316 0.476 9.385 1.00 95.62 91 SER A N 1
ATOM 698 C CA . SER A 1 91 ? 9.870 -0.360 8.310 1.00 95.62 91 SER A CA 1
ATOM 699 C C . SER A 1 91 ? 8.739 -0.789 7.395 1.00 95.62 91 SER A C 1
ATOM 701 O O . SER A 1 91 ? 7.812 -1.483 7.822 1.00 95.62 91 SER A O 1
ATOM 703 N N . ASP A 1 92 ? 8.832 -0.372 6.139 1.00 94.50 92 ASP A N 1
ATOM 704 C CA . ASP A 1 92 ? 7.857 -0.721 5.114 1.00 94.50 92 ASP A CA 1
ATOM 705 C C . ASP A 1 92 ? 7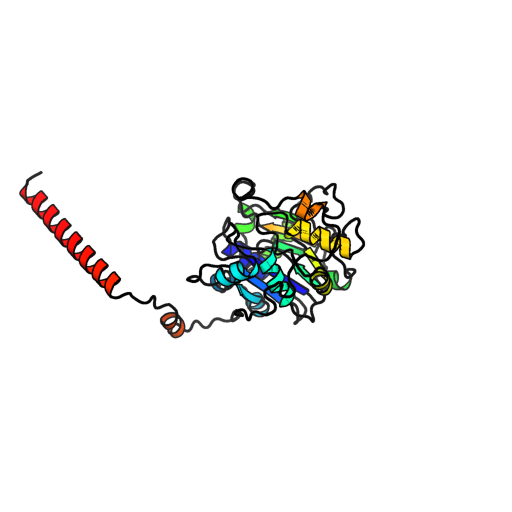.955 -2.214 4.769 1.00 94.50 92 ASP A C 1
ATOM 707 O O . ASP A 1 92 ? 6.947 -2.907 4.662 1.00 94.50 92 ASP A O 1
ATOM 711 N N . GLU A 1 93 ? 9.180 -2.737 4.719 1.00 97.31 93 GLU A N 1
ATOM 712 C CA . GLU A 1 93 ? 9.524 -4.121 4.390 1.00 97.31 93 GLU A CA 1
ATOM 713 C C . GLU A 1 93 ? 8.888 -5.097 5.374 1.00 97.31 93 GLU A C 1
ATOM 715 O O . GLU A 1 93 ? 8.127 -5.983 4.982 1.00 97.31 93 GLU A O 1
ATOM 720 N N . LEU A 1 94 ? 9.160 -4.900 6.670 1.00 98.19 94 LEU A N 1
ATOM 721 C CA . LEU A 1 94 ? 8.614 -5.745 7.725 1.00 98.19 94 LEU A CA 1
ATOM 722 C C . LEU A 1 94 ? 7.086 -5.669 7.735 1.00 98.19 94 LEU A C 1
ATOM 724 O O . LEU A 1 94 ? 6.410 -6.690 7.866 1.00 98.19 94 LEU A O 1
ATOM 728 N N . SER A 1 95 ? 6.535 -4.463 7.581 1.00 98.12 95 SER A N 1
ATOM 729 C CA . SER A 1 95 ? 5.089 -4.245 7.611 1.00 98.12 95 SER A CA 1
ATOM 730 C C . SER A 1 95 ? 4.388 -4.962 6.460 1.00 98.12 95 SER A C 1
ATOM 732 O O . SER A 1 95 ? 3.411 -5.682 6.678 1.00 98.12 95 SER A O 1
ATOM 734 N N . ARG A 1 96 ? 4.912 -4.834 5.237 1.00 98.44 96 ARG A N 1
ATOM 735 C CA . ARG A 1 96 ? 4.377 -5.546 4.073 1.00 98.44 96 ARG A CA 1
ATOM 736 C C . ARG A 1 96 ? 4.510 -7.051 4.248 1.00 98.44 96 ARG A C 1
ATOM 738 O O . ARG A 1 96 ? 3.547 -7.769 4.011 1.00 98.44 96 ARG A O 1
ATOM 745 N N . ASN A 1 97 ? 5.631 -7.540 4.763 1.00 98.75 97 ASN A N 1
ATOM 746 C CA . ASN A 1 97 ? 5.823 -8.965 5.025 1.00 98.75 97 ASN A CA 1
ATOM 747 C C . ASN A 1 97 ? 4.845 -9.544 6.044 1.00 98.75 97 ASN A C 1
ATOM 749 O O . ASN A 1 97 ? 4.286 -10.622 5.819 1.00 98.75 97 ASN A O 1
ATOM 753 N N . VAL A 1 98 ? 4.588 -8.814 7.132 1.00 98.75 98 VAL A N 1
ATOM 754 C CA . VAL A 1 98 ? 3.555 -9.163 8.113 1.00 98.75 98 VAL A CA 1
ATOM 755 C C . VAL A 1 98 ? 2.202 -9.324 7.426 1.00 98.75 98 VAL A C 1
ATOM 757 O O . VAL A 1 98 ? 1.508 -10.314 7.678 1.00 98.75 98 VAL A O 1
ATOM 760 N N . GLY A 1 99 ? 1.854 -8.393 6.536 1.00 98.56 99 GLY A N 1
ATOM 761 C CA . GLY A 1 99 ? 0.619 -8.429 5.762 1.00 98.56 99 GLY A CA 1
ATOM 762 C C . GLY A 1 99 ? 0.571 -9.557 4.731 1.00 98.56 99 GLY A C 1
ATOM 763 O O . GLY A 1 99 ? -0.413 -10.286 4.688 1.00 98.56 99 GLY A O 1
ATOM 764 N N . ILE A 1 100 ? 1.640 -9.780 3.960 1.00 98.69 100 ILE A N 1
ATOM 765 C CA . ILE A 1 100 ? 1.746 -10.875 2.981 1.00 98.69 100 ILE A CA 1
ATOM 766 C C . ILE A 1 100 ? 1.497 -12.217 3.672 1.00 98.69 100 ILE A C 1
ATOM 768 O O . ILE A 1 100 ? 0.625 -12.974 3.242 1.00 98.69 100 ILE A O 1
ATOM 772 N N . ARG A 1 101 ? 2.187 -12.487 4.789 1.00 98.00 101 ARG A N 1
ATOM 773 C CA . ARG A 1 101 ? 2.020 -13.725 5.573 1.00 98.00 101 ARG A CA 1
ATOM 774 C C . ARG A 1 101 ? 0.581 -13.943 6.041 1.00 98.00 101 ARG A C 1
ATOM 776 O O . ARG A 1 101 ? 0.148 -15.085 6.163 1.00 98.00 101 ARG A O 1
ATOM 783 N N . ARG A 1 102 ? -0.150 -12.858 6.301 1.00 98.12 102 ARG A N 1
ATOM 784 C CA . ARG A 1 102 ? -1.492 -12.865 6.903 1.00 98.12 102 ARG A CA 1
ATOM 785 C C . ARG A 1 102 ? -2.623 -12.595 5.907 1.00 98.12 102 ARG A C 1
ATOM 787 O O . ARG A 1 102 ? -3.783 -12.586 6.318 1.00 98.12 102 ARG A O 1
ATOM 794 N N . SER A 1 103 ? -2.289 -12.416 4.630 1.00 98.25 103 SER A N 1
ATOM 795 C CA . SER A 1 103 ? -3.243 -12.274 3.527 1.00 98.25 103 SER A CA 1
ATOM 796 C C . SER A 1 103 ? -4.037 -13.554 3.307 1.00 98.25 103 SER A C 1
ATOM 798 O O . SER A 1 103 ? -3.497 -14.663 3.423 1.00 98.25 103 SER A O 1
ATOM 800 N N . ASN A 1 104 ? -5.317 -13.388 2.980 1.00 97.62 104 ASN A N 1
ATOM 801 C CA . ASN A 1 104 ? -6.274 -14.449 2.726 1.00 97.62 104 ASN A CA 1
ATOM 802 C C . ASN A 1 104 ? -5.741 -15.380 1.623 1.00 97.62 104 ASN A C 1
ATOM 804 O O . ASN A 1 104 ? -5.563 -14.939 0.487 1.00 97.62 104 ASN A O 1
ATOM 808 N N . PRO A 1 105 ? -5.491 -16.670 1.914 1.00 97.44 105 PRO A N 1
ATOM 809 C CA . PRO A 1 105 ? -4.940 -17.605 0.936 1.00 97.44 105 PRO A CA 1
ATOM 810 C C . PRO A 1 105 ? -5.894 -17.891 -0.227 1.00 97.44 105 PRO A C 1
ATOM 812 O O . PRO A 1 105 ? -5.453 -18.412 -1.246 1.00 97.44 105 PRO A O 1
ATOM 815 N N . ARG A 1 106 ? -7.184 -17.549 -0.096 1.00 97.00 106 ARG A N 1
ATOM 816 C CA . ARG A 1 106 ? -8.146 -17.643 -1.197 1.00 97.00 106 ARG A CA 1
ATOM 817 C C . ARG A 1 106 ? -7.930 -16.538 -2.232 1.00 97.00 106 ARG A C 1
ATOM 819 O O . ARG A 1 106 ? -8.207 -16.754 -3.407 1.00 97.00 106 ARG A O 1
ATOM 826 N N . ASN A 1 107 ? -7.383 -15.388 -1.838 1.00 98.00 107 ASN A N 1
ATOM 827 C CA . ASN A 1 107 ? -7.139 -14.288 -2.761 1.00 98.00 107 ASN A CA 1
ATOM 828 C C . ASN A 1 107 ? -5.937 -14.587 -3.657 1.00 98.00 107 ASN A C 1
ATOM 830 O O . ASN A 1 107 ? -4.796 -14.671 -3.202 1.00 98.00 107 ASN A O 1
ATOM 834 N N . GLN A 1 108 ? -6.208 -14.712 -4.958 1.00 97.56 108 GLN A N 1
ATOM 835 C CA . GLN A 1 108 ? -5.177 -14.891 -5.975 1.00 97.56 108 GLN A CA 1
ATOM 836 C C . GLN A 1 108 ? -4.261 -13.671 -6.052 1.00 97.56 108 GLN A C 1
ATOM 838 O O . GLN A 1 108 ? -3.051 -13.826 -6.170 1.00 97.56 108 GLN A O 1
ATOM 843 N N . TRP A 1 109 ? -4.831 -12.468 -5.999 1.00 98.75 109 TRP A N 1
ATOM 844 C CA . TRP A 1 109 ? -4.106 -11.221 -6.199 1.00 98.75 109 TRP A CA 1
ATOM 845 C C . TRP A 1 109 ? -3.785 -10.540 -4.873 1.00 98.75 109 TRP A C 1
ATOM 847 O O . TRP A 1 109 ? -4.643 -10.432 -3.998 1.00 98.75 109 TRP A O 1
ATOM 857 N N . LEU A 1 110 ? -2.566 -10.020 -4.751 1.00 98.81 110 LEU A N 1
ATOM 858 C CA . LEU A 1 110 ? -2.178 -9.107 -3.683 1.00 98.81 110 LEU A CA 1
ATOM 859 C C . LEU A 1 110 ? -1.666 -7.817 -4.319 1.00 98.81 110 LEU A C 1
ATOM 861 O O . LEU A 1 110 ? -0.705 -7.836 -5.094 1.00 98.81 110 LEU A O 1
ATOM 865 N N . LEU A 1 111 ? -2.317 -6.707 -3.978 1.00 98.81 111 LEU A N 1
ATOM 866 C CA . LEU A 1 111 ? -1.869 -5.368 -4.327 1.00 98.81 111 LEU A CA 1
ATOM 867 C C . LEU A 1 111 ? -1.178 -4.742 -3.122 1.00 98.81 111 LEU A C 1
ATOM 869 O O . LEU A 1 111 ? -1.831 -4.350 -2.157 1.00 98.81 111 LEU A O 1
ATOM 873 N N . SER A 1 112 ? 0.144 -4.641 -3.198 1.00 98.56 112 SER A N 1
ATOM 874 C CA . SER A 1 112 ? 0.945 -3.869 -2.256 1.00 98.56 112 SER A CA 1
ATOM 875 C C . SER A 1 112 ? 0.908 -2.401 -2.688 1.00 98.56 112 SER A C 1
ATOM 877 O O . SER A 1 112 ? 1.330 -2.071 -3.797 1.00 98.56 112 SER A O 1
ATOM 879 N N . THR A 1 113 ? 0.337 -1.544 -1.842 1.00 98.19 113 THR A N 1
ATOM 880 C CA . THR A 1 113 ? 0.080 -0.123 -2.136 1.00 98.19 113 THR A CA 1
ATOM 881 C C . THR A 1 113 ? 0.286 0.740 -0.886 1.00 98.19 113 THR A C 1
ATOM 883 O O . THR A 1 113 ? 0.544 0.221 0.206 1.00 98.19 113 THR A O 1
ATOM 886 N N . ASN A 1 114 ? 0.187 2.059 -1.041 1.00 96.19 114 ASN A N 1
ATOM 887 C CA . ASN A 1 114 ? 0.273 3.039 0.041 1.00 96.19 114 ASN A CA 1
ATOM 888 C C . ASN A 1 114 ? -1.115 3.503 0.519 1.00 96.19 114 ASN A C 1
ATOM 890 O O . ASN A 1 114 ? -2.144 3.219 -0.100 1.00 96.19 114 ASN A O 1
ATOM 894 N N . CYS A 1 115 ? -1.142 4.193 1.664 1.00 94.75 115 CYS A N 1
ATOM 895 C CA . CYS A 1 115 ? -2.367 4.674 2.317 1.00 94.75 115 CYS A CA 1
ATOM 896 C C . CYS A 1 115 ? -2.944 5.964 1.703 1.00 94.75 115 CYS A C 1
ATOM 898 O O . CYS A 1 115 ? -3.975 6.462 2.140 1.00 94.75 115 CYS A O 1
ATOM 900 N N . ASP A 1 116 ? -2.311 6.506 0.678 1.00 96.75 116 ASP A N 1
ATOM 901 C CA . ASP A 1 116 ? -2.633 7.762 0.005 1.00 96.75 116 ASP A CA 1
ATOM 902 C C . ASP A 1 116 ? -2.823 7.557 -1.501 1.00 96.75 116 ASP A C 1
ATOM 904 O O . ASP A 1 116 ? -2.488 8.420 -2.305 1.00 96.75 116 ASP A O 1
ATOM 908 N N . ILE A 1 117 ? -3.392 6.413 -1.885 1.00 98.00 117 ILE A N 1
ATOM 909 C CA . ILE A 1 117 ? -3.614 6.026 -3.276 1.00 98.00 117 ILE A CA 1
ATOM 910 C C . ILE A 1 117 ? -5.105 5.887 -3.581 1.00 98.00 117 ILE A C 1
ATOM 912 O O . ILE A 1 117 ? -5.857 5.258 -2.840 1.00 98.00 117 ILE A O 1
ATOM 916 N N . LEU A 1 118 ? -5.515 6.407 -4.736 1.00 98.00 118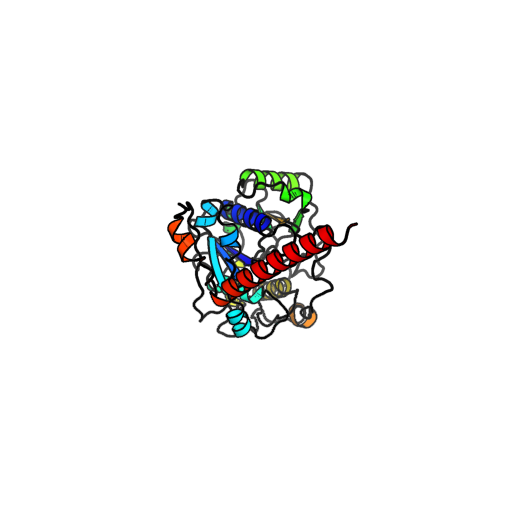 LEU A N 1
ATOM 917 C CA . LEU A 1 118 ? -6.779 6.096 -5.398 1.00 98.00 118 LEU A CA 1
ATOM 918 C C . LEU A 1 118 ? -6.502 5.267 -6.657 1.00 98.00 118 LEU A C 1
ATOM 920 O O . LEU A 1 118 ? -5.581 5.559 -7.419 1.00 98.00 118 LEU A O 1
ATOM 924 N N . LEU A 1 119 ? -7.311 4.230 -6.871 1.00 96.38 119 LEU A N 1
ATOM 925 C CA . LEU A 1 119 ? -7.161 3.260 -7.960 1.00 96.38 119 LEU A CA 1
ATOM 926 C C . LEU A 1 119 ? -8.404 3.277 -8.841 1.00 96.38 119 LEU A C 1
ATOM 928 O O . LEU A 1 119 ? -9.361 2.568 -8.550 1.00 96.38 119 LEU A O 1
ATOM 932 N N . GLN A 1 120 ? -8.406 4.081 -9.897 1.00 95.75 120 GLN A N 1
ATOM 933 C CA . GLN A 1 120 ? -9.582 4.270 -10.745 1.00 95.75 120 GLN A CA 1
ATOM 934 C C . GLN A 1 120 ? -9.500 3.357 -11.979 1.00 95.75 120 GLN A C 1
ATOM 936 O O . GLN A 1 120 ? -8.658 3.603 -12.850 1.00 95.75 120 GLN A O 1
ATOM 941 N N . PRO A 1 121 ? -10.342 2.309 -12.100 1.00 94.50 121 PRO A N 1
ATOM 942 C CA . PRO A 1 121 ? -10.458 1.545 -13.338 1.00 94.50 121 PRO A CA 1
ATOM 943 C C . PRO A 1 121 ? -10.890 2.454 -14.487 1.00 94.50 121 PRO A C 1
ATOM 945 O O . PRO A 1 121 ? -11.785 3.286 -14.336 1.00 94.50 121 PRO A O 1
ATOM 948 N N . LEU A 1 122 ? -10.245 2.291 -15.637 1.00 90.62 122 LEU A N 1
ATOM 949 C CA . LEU A 1 122 ? -10.547 3.057 -16.838 1.00 90.62 122 LEU A CA 1
ATOM 950 C C . LEU A 1 122 ? -11.646 2.383 -17.650 1.00 90.62 122 LEU A C 1
ATOM 952 O O . LEU A 1 122 ? -11.671 1.164 -17.813 1.00 90.62 122 LEU A O 1
ATOM 956 N N . GLY A 1 123 ? -12.537 3.197 -18.211 1.00 79.50 123 GLY A N 1
ATOM 957 C CA . GLY A 1 123 ? -13.704 2.713 -18.939 1.00 79.50 123 GLY A CA 1
ATOM 958 C C . GLY A 1 123 ? -14.797 2.186 -18.006 1.00 79.50 123 GLY A C 1
ATOM 959 O O . GLY A 1 123 ? -14.790 2.408 -16.802 1.00 79.50 123 GLY A O 1
ATOM 960 N N . ARG A 1 124 ? -15.788 1.485 -18.565 1.00 78.75 124 ARG A N 1
ATOM 961 C CA . ARG A 1 124 ? -16.928 0.949 -17.793 1.00 78.75 124 ARG A CA 1
ATOM 962 C C . ARG A 1 124 ? -16.628 -0.404 -17.126 1.00 78.75 124 ARG A C 1
ATOM 964 O O . ARG A 1 124 ? -17.568 -1.106 -16.758 1.00 78.75 124 ARG A O 1
ATOM 971 N N . GLN A 1 125 ? -15.356 -0.795 -17.024 1.00 88.00 125 GLN A N 1
ATOM 972 C CA . GLN A 1 125 ? -14.948 -2.068 -16.423 1.00 88.00 125 GLN A CA 1
ATOM 973 C C . GLN A 1 125 ? -14.721 -1.913 -14.918 1.00 88.00 125 GLN A C 1
ATOM 975 O O . GLN A 1 125 ? -14.207 -0.897 -14.457 1.00 88.00 125 GLN A O 1
ATOM 980 N N . SER A 1 126 ? -15.083 -2.930 -14.142 1.00 93.19 126 SER A N 1
ATOM 981 C CA . SER A 1 126 ? -14.727 -2.981 -12.723 1.00 93.19 126 SER A CA 1
ATOM 982 C C . SER A 1 126 ? -13.300 -3.501 -12.526 1.00 93.19 126 SER A C 1
ATOM 984 O O . SER A 1 126 ? -12.769 -4.219 -13.375 1.00 93.19 126 SER A O 1
ATOM 986 N N . LEU A 1 127 ? -12.696 -3.208 -11.366 1.00 95.31 127 LEU A N 1
ATOM 987 C CA . LEU A 1 127 ? -11.410 -3.805 -10.985 1.00 95.31 127 LEU A CA 1
ATOM 988 C C . LEU A 1 127 ? -11.479 -5.340 -11.012 1.00 95.31 127 LEU A C 1
ATOM 990 O O . LEU A 1 127 ? -10.555 -5.989 -11.482 1.00 95.31 127 LEU A O 1
ATOM 994 N N . HIS A 1 128 ? -12.593 -5.922 -10.566 1.00 94.56 128 HIS A N 1
ATOM 995 C CA . HIS A 1 128 ? -12.788 -7.370 -10.575 1.00 94.56 128 HIS A CA 1
ATOM 996 C C . HIS A 1 128 ? -12.701 -7.956 -11.994 1.00 94.56 128 HIS A C 1
ATOM 998 O O . HIS A 1 128 ? -11.927 -8.880 -12.222 1.00 94.56 128 HIS A O 1
ATOM 1004 N N . GLN A 1 129 ? -13.407 -7.359 -12.962 1.00 94.75 129 GLN A N 1
ATOM 1005 C CA . GLN A 1 129 ? -13.372 -7.786 -14.369 1.00 94.75 129 GLN A CA 1
ATOM 1006 C C . GLN A 1 129 ? -11.981 -7.647 -14.997 1.00 94.75 129 GLN A C 1
ATOM 1008 O O . GLN A 1 129 ? -11.606 -8.450 -15.851 1.00 94.75 129 GLN A O 1
ATOM 1013 N N . LEU A 1 130 ? -11.220 -6.625 -14.590 1.00 95.19 130 LEU A N 1
ATOM 1014 C CA . LEU A 1 130 ? -9.826 -6.475 -14.994 1.00 95.19 130 LEU A CA 1
ATOM 1015 C C . LEU A 1 130 ? -8.991 -7.645 -14.452 1.00 95.19 130 LEU A C 1
ATOM 1017 O O . LEU A 1 130 ? -8.356 -8.353 -15.230 1.00 95.19 130 LEU A O 1
ATOM 1021 N N . LEU A 1 131 ? -9.044 -7.896 -13.141 1.00 96.31 131 LEU A N 1
ATOM 1022 C CA . LEU A 1 131 ? -8.257 -8.940 -12.473 1.00 96.31 131 LEU A CA 1
ATOM 1023 C C . LEU A 1 131 ? -8.539 -10.361 -12.990 1.00 96.31 131 LEU A C 1
ATOM 1025 O O . LEU A 1 131 ? -7.619 -11.174 -13.015 1.00 96.31 131 LEU A O 1
ATOM 1029 N N . GLU A 1 132 ? -9.771 -10.666 -13.410 1.00 94.81 132 GLU A N 1
ATOM 1030 C CA . GLU A 1 132 ? -10.139 -11.968 -14.001 1.00 94.81 132 GLU A CA 1
ATOM 1031 C C . GLU A 1 132 ? -9.434 -12.250 -15.336 1.00 94.81 132 GLU A C 1
ATOM 1033 O O . GLU A 1 132 ? -9.241 -13.406 -15.709 1.00 94.81 132 GLU A O 1
ATOM 1038 N N . ARG A 1 133 ? -9.062 -11.199 -16.073 1.00 94.12 133 ARG A N 1
ATOM 1039 C CA . ARG A 1 133 ? -8.463 -11.303 -17.412 1.00 94.12 133 ARG A CA 1
ATOM 1040 C C . ARG A 1 133 ? -6.951 -11.142 -17.401 1.00 94.12 133 ARG A C 1
ATOM 1042 O O . ARG A 1 133 ? -6.298 -11.464 -18.393 1.00 94.12 133 ARG A O 1
ATOM 1049 N N . LEU A 1 134 ? -6.395 -10.601 -16.317 1.00 96.00 134 LEU A N 1
ATOM 1050 C CA . LEU A 1 134 ? -4.965 -10.359 -16.224 1.00 96.00 134 LEU A CA 1
ATOM 1051 C C . LEU A 1 134 ? -4.193 -11.683 -16.170 1.00 96.00 134 LEU A C 1
ATOM 1053 O O . LEU A 1 134 ? -4.518 -12.553 -15.360 1.00 96.00 134 LEU A O 1
ATOM 1057 N N . PRO A 1 135 ? -3.112 -11.826 -16.959 1.00 96.62 135 PRO A N 1
ATOM 1058 C CA . PRO A 1 135 ? -2.174 -12.922 -16.770 1.00 96.62 135 PRO A CA 1
ATOM 1059 C C . PRO A 1 135 ? -1.630 -12.894 -15.334 1.00 96.62 135 PRO A C 1
ATOM 1061 O O . PRO A 1 135 ? -1.249 -11.804 -14.891 1.00 96.62 135 PRO A O 1
ATOM 1064 N N . PRO A 1 136 ? -1.551 -14.038 -14.622 1.00 96.88 136 PRO A N 1
ATOM 1065 C CA . PRO A 1 136 ? -1.145 -14.115 -13.218 1.00 96.88 136 PRO A CA 1
ATOM 1066 C C . PRO A 1 136 ? 0.362 -13.883 -13.066 1.00 96.88 136 PRO A C 1
ATOM 1068 O O . PRO A 1 136 ? 1.148 -14.802 -12.852 1.00 96.88 136 PRO A O 1
ATOM 1071 N N . ARG A 1 137 ? 0.777 -12.628 -13.214 1.00 97.56 137 ARG A N 1
ATOM 1072 C CA . ARG A 1 137 ? 2.163 -12.172 -13.128 1.00 97.56 137 ARG A CA 1
ATOM 1073 C C . ARG A 1 137 ? 2.248 -10.814 -12.451 1.00 97.56 137 ARG A C 1
ATOM 1075 O O . ARG A 1 137 ? 1.229 -10.188 -12.184 1.00 97.56 137 ARG A O 1
ATOM 1082 N N . PHE A 1 138 ? 3.465 -10.364 -12.179 1.00 98.38 138 PHE A N 1
ATOM 1083 C CA . PHE A 1 138 ? 3.696 -9.025 -11.653 1.00 98.38 138 PHE A CA 1
ATOM 1084 C C . PHE A 1 138 ? 3.343 -7.936 -12.678 1.00 98.38 138 PHE A C 1
ATOM 1086 O O . PHE A 1 138 ? 3.791 -7.996 -13.826 1.00 98.38 138 PHE A O 1
ATOM 1093 N N . HIS A 1 139 ? 2.574 -6.942 -12.232 1.00 98.00 139 HIS A N 1
ATOM 1094 C CA . HIS A 1 139 ? 2.166 -5.758 -12.983 1.00 98.00 139 HIS A CA 1
ATOM 1095 C C . HIS A 1 139 ? 2.463 -4.488 -12.181 1.00 98.00 139 HIS A C 1
ATOM 1097 O O . HIS A 1 139 ? 2.254 -4.434 -10.965 1.00 98.00 139 HIS A O 1
ATOM 1103 N N . VAL A 1 140 ? 2.894 -3.445 -12.887 1.00 96.94 140 VAL A N 1
ATOM 1104 C CA . VAL A 1 140 ? 3.051 -2.085 -12.347 1.00 96.94 140 VAL A CA 1
ATOM 1105 C C . VAL A 1 140 ? 2.008 -1.146 -12.950 1.00 96.94 140 VAL A C 1
ATOM 1107 O O . VAL A 1 140 ? 1.296 -1.500 -13.886 1.00 96.94 140 VAL A O 1
ATOM 1110 N N . CYS A 1 141 ? 1.896 0.071 -12.436 1.00 95.12 141 CYS A N 1
ATOM 1111 C CA . CYS A 1 141 ? 1.052 1.089 -13.048 1.00 95.12 141 CYS A CA 1
ATOM 1112 C C . CYS A 1 141 ? 1.688 2.465 -12.830 1.00 95.12 141 CYS A C 1
ATOM 1114 O O . CYS A 1 141 ? 2.198 2.718 -11.734 1.00 95.12 141 CYS A O 1
ATOM 1116 N N . PRO A 1 142 ? 1.702 3.354 -13.839 1.00 92.38 142 PRO A N 1
ATOM 1117 C CA . PRO A 1 142 ? 2.150 4.721 -13.629 1.00 92.38 142 PRO A CA 1
ATOM 1118 C C . PRO A 1 142 ? 1.208 5.441 -12.660 1.00 92.38 142 PRO A C 1
ATOM 1120 O O . PRO A 1 142 ? -0.011 5.255 -12.705 1.00 92.38 142 PRO A O 1
ATOM 1123 N N . ARG A 1 143 ? 1.787 6.298 -11.815 1.00 91.62 143 ARG A N 1
ATOM 1124 C CA . ARG A 1 143 ? 1.050 7.124 -10.857 1.00 91.62 143 ARG A CA 1
ATOM 1125 C C . ARG A 1 143 ? 1.083 8.595 -11.233 1.00 91.62 143 ARG A C 1
ATOM 1127 O O . ARG A 1 143 ? 2.066 9.072 -11.804 1.00 91.62 143 ARG A O 1
ATOM 1134 N N . ILE A 1 144 ? 0.036 9.319 -10.860 1.00 91.75 144 ILE A N 1
ATOM 1135 C CA . ILE A 1 144 ? -0.040 10.778 -10.980 1.00 91.75 144 ILE A CA 1
ATOM 1136 C C . ILE A 1 144 ? -0.218 11.418 -9.610 1.00 91.75 144 ILE A C 1
ATOM 1138 O O . ILE A 1 144 ? -0.958 10.904 -8.778 1.00 91.75 144 ILE A O 1
ATOM 1142 N N . GLY A 1 145 ? 0.489 12.516 -9.359 1.00 91.75 145 GLY A N 1
ATOM 1143 C CA . GLY A 1 145 ? 0.365 13.274 -8.115 1.00 91.75 145 GLY A CA 1
ATOM 1144 C C . GLY A 1 145 ? -0.863 14.177 -8.144 1.00 91.75 145 GLY A C 1
ATOM 1145 O O . GLY A 1 145 ? -1.090 14.896 -9.119 1.00 91.75 145 GLY A O 1
ATOM 1146 N N . ILE A 1 146 ? -1.650 14.132 -7.076 1.00 93.31 146 ILE A N 1
ATOM 1147 C CA . ILE A 1 146 ? -2.768 15.032 -6.828 1.00 93.31 146 ILE A CA 1
ATOM 1148 C C . ILE A 1 146 ? -2.351 15.991 -5.718 1.00 93.31 146 ILE A C 1
ATOM 1150 O O . ILE A 1 146 ? -2.097 15.543 -4.598 1.00 93.31 146 ILE A O 1
ATOM 1154 N N . PRO A 1 147 ? -2.314 17.308 -5.978 1.00 91.69 147 PRO A N 1
ATOM 1155 C CA . PRO A 1 147 ? -1.905 18.278 -4.976 1.00 91.69 147 PRO A CA 1
ATOM 1156 C C . PRO A 1 147 ? -2.817 18.292 -3.737 1.00 91.69 147 PRO A C 1
ATOM 1158 O O . PRO A 1 147 ? -4.042 18.171 -3.884 1.00 91.69 147 PRO A O 1
ATOM 1161 N N . PRO A 1 148 ? -2.272 18.592 -2.536 1.00 93.12 148 PRO A N 1
ATOM 1162 C CA . PRO A 1 148 ? -3.047 18.748 -1.305 1.00 93.12 148 PRO A CA 1
ATOM 1163 C C . PRO A 1 148 ? -4.265 19.652 -1.431 1.00 93.12 148 PRO A C 1
ATOM 1165 O O . PRO A 1 148 ? -5.292 19.380 -0.821 1.00 93.12 148 PRO A O 1
ATOM 1168 N N . ALA A 1 149 ? -4.174 20.732 -2.207 1.00 91.44 149 ALA A N 1
ATOM 1169 C CA . ALA A 1 149 ? -5.279 21.671 -2.375 1.00 91.44 149 ALA A CA 1
ATOM 1170 C C . ALA A 1 149 ? -6.513 21.040 -3.045 1.00 91.44 149 ALA A C 1
ATOM 1172 O O . ALA A 1 149 ? -7.629 21.464 -2.770 1.00 91.44 149 ALA A O 1
ATOM 1173 N N . GLN A 1 150 ? -6.321 20.031 -3.900 1.00 92.88 150 GLN A N 1
ATOM 1174 C CA . GLN A 1 150 ? -7.408 19.388 -4.637 1.00 92.88 150 GLN A CA 1
ATOM 1175 C C . GLN A 1 150 ? -8.034 18.260 -3.819 1.00 92.88 150 GLN A C 1
ATOM 1177 O O . GLN A 1 150 ? -9.232 18.282 -3.543 1.00 92.88 150 GLN A O 1
ATOM 1182 N N . TRP A 1 151 ? -7.230 17.295 -3.363 1.00 94.94 151 TRP A N 1
ATOM 1183 C CA . TRP A 1 151 ? -7.786 16.133 -2.666 1.00 94.94 151 TRP A CA 1
ATOM 1184 C C . TRP A 1 151 ? -8.307 16.461 -1.264 1.00 94.94 151 TRP A C 1
ATOM 1186 O O . TRP A 1 151 ? -9.204 15.779 -0.770 1.00 94.94 151 TRP A O 1
ATOM 1196 N N . GLN A 1 152 ? -7.822 17.526 -0.612 1.00 94.94 152 GLN A N 1
ATOM 1197 C CA . GLN A 1 152 ? -8.360 17.936 0.691 1.00 94.94 152 GLN A CA 1
ATOM 1198 C C . GLN A 1 152 ? -9.812 18.416 0.620 1.00 94.94 152 GLN A C 1
ATOM 1200 O O . GLN A 1 152 ? -10.457 18.499 1.665 1.00 94.94 152 GLN A O 1
ATOM 1205 N N . MET A 1 153 ? -10.347 18.700 -0.567 1.00 94.38 153 MET A N 1
ATOM 1206 C CA . MET A 1 153 ? -11.757 19.053 -0.742 1.00 94.38 153 MET A CA 1
ATOM 1207 C C . MET A 1 153 ? -12.683 17.832 -0.742 1.00 94.38 153 MET A C 1
ATOM 1209 O O . MET A 1 153 ? -13.887 17.991 -0.562 1.00 94.38 153 MET A O 1
ATOM 1213 N N . LEU A 1 154 ? -12.139 16.623 -0.909 1.00 97.38 154 LEU A N 1
ATOM 1214 C CA . LEU A 1 154 ? -12.927 15.395 -0.951 1.00 97.38 154 LEU A CA 1
ATOM 1215 C C . LEU A 1 154 ? -13.515 15.077 0.426 1.00 97.38 154 LEU A C 1
ATOM 1217 O O . LEU A 1 154 ? -12.840 15.196 1.456 1.00 97.38 154 LEU A O 1
ATOM 1221 N N . ASP A 1 155 ? -14.770 14.647 0.450 1.00 97.25 155 ASP A N 1
ATOM 1222 C CA . ASP A 1 155 ? -15.360 14.002 1.613 1.00 97.25 155 ASP A CA 1
ATOM 1223 C C . ASP A 1 155 ? -14.882 12.547 1.667 1.00 97.25 155 ASP A C 1
ATOM 1225 O O . ASP A 1 155 ? -15.124 11.750 0.761 1.00 97.25 155 ASP A O 1
ATOM 1229 N N . ARG A 1 156 ? -14.203 12.200 2.764 1.00 96.12 156 ARG A N 1
ATOM 1230 C CA . ARG A 1 156 ? -13.599 10.882 2.977 1.00 96.12 156 ARG A CA 1
ATOM 1231 C C . ARG A 1 156 ? -14.603 9.736 2.978 1.00 96.12 156 ARG A C 1
ATOM 1233 O O . ARG A 1 156 ? -14.191 8.624 2.679 1.00 96.12 156 ARG A O 1
ATOM 1240 N N . MET A 1 157 ? -15.883 9.980 3.269 1.00 96.69 157 MET A N 1
ATOM 1241 C CA . MET A 1 157 ? -16.918 8.937 3.238 1.00 96.69 157 MET A CA 1
ATOM 1242 C C . MET A 1 157 ? -17.699 8.894 1.916 1.00 96.69 157 MET A C 1
ATOM 1244 O O . MET A 1 157 ? -18.397 7.916 1.647 1.00 96.69 157 MET A O 1
ATOM 1248 N N . ASN A 1 158 ? -17.582 9.919 1.066 1.00 98.00 158 ASN A N 1
ATOM 1249 C CA . ASN A 1 158 ? -18.337 10.006 -0.180 1.00 98.00 158 ASN A CA 1
ATOM 1250 C C . ASN A 1 158 ? -17.567 9.370 -1.347 1.00 98.00 158 ASN A C 1
ATOM 1252 O O . ASN A 1 158 ? -17.000 10.048 -2.204 1.00 98.00 158 ASN A O 1
ATOM 1256 N N . VAL A 1 159 ? -17.584 8.036 -1.404 1.00 97.19 159 VAL A N 1
ATOM 1257 C CA . VAL A 1 159 ? -16.890 7.256 -2.448 1.00 97.19 159 VAL A CA 1
ATOM 1258 C C . VAL A 1 159 ? -17.334 7.605 -3.873 1.00 97.19 159 VAL A C 1
ATOM 1260 O O . VAL A 1 159 ? -16.530 7.517 -4.798 1.00 97.19 159 VAL A O 1
ATOM 1263 N N . ARG A 1 160 ? -18.581 8.065 -4.061 1.00 97.12 160 ARG A N 1
ATOM 1264 C CA . ARG A 1 160 ? -19.071 8.538 -5.364 1.00 97.12 160 ARG A CA 1
ATOM 1265 C C . ARG A 1 160 ? -18.373 9.829 -5.777 1.00 97.12 160 ARG A C 1
ATOM 1267 O O . ARG A 1 160 ? -17.844 9.884 -6.876 1.00 97.12 160 ARG A O 1
ATOM 1274 N N . GLN A 1 161 ? -18.309 10.819 -4.884 1.00 97.81 161 GLN A N 1
ATOM 1275 C CA . GLN A 1 161 ? -17.581 12.065 -5.145 1.00 97.81 161 GLN A CA 1
ATOM 1276 C C . GLN A 1 161 ? -16.102 11.795 -5.453 1.00 97.81 161 GLN A C 1
ATOM 1278 O O . GLN A 1 161 ? -15.540 12.423 -6.346 1.00 97.81 161 GLN A O 1
ATOM 1283 N N . ILE A 1 162 ? -15.476 10.859 -4.733 1.00 98.00 162 ILE A N 1
ATOM 1284 C CA . ILE A 1 162 ? -14.082 10.463 -4.974 1.00 98.00 162 ILE A CA 1
ATOM 1285 C C . ILE A 1 162 ? -13.923 9.854 -6.379 1.00 98.00 162 ILE A C 1
ATOM 1287 O O . ILE A 1 162 ? -12.996 10.228 -7.096 1.00 98.00 162 ILE A O 1
ATOM 1291 N N . SER A 1 163 ? -14.835 8.969 -6.798 1.00 96.44 163 SER A N 1
ATOM 1292 C CA . SER A 1 163 ? -14.837 8.398 -8.155 1.00 96.44 163 SER A CA 1
ATOM 1293 C C . SER A 1 163 ? -15.033 9.473 -9.228 1.00 96.44 163 SER A C 1
ATOM 1295 O O . SER A 1 163 ? -14.252 9.539 -10.173 1.00 96.44 163 SER A O 1
ATOM 1297 N N . ASP A 1 164 ? -16.028 10.350 -9.061 1.00 96.44 164 ASP A N 1
ATOM 1298 C CA . ASP A 1 164 ? -16.326 11.425 -10.016 1.00 96.44 164 ASP A CA 1
ATOM 1299 C C . ASP A 1 164 ? -15.130 12.389 -10.156 1.00 96.44 164 ASP A C 1
ATOM 1301 O O . ASP A 1 164 ? -14.812 12.853 -11.253 1.00 96.44 164 ASP A O 1
ATOM 1305 N N . PHE A 1 165 ? -14.426 12.658 -9.049 1.00 96.44 165 PHE A N 1
ATOM 1306 C CA . PHE A 1 165 ? -13.180 13.422 -9.049 1.00 96.44 165 PHE A CA 1
ATOM 1307 C C . PHE A 1 165 ? -12.083 12.733 -9.870 1.00 96.44 165 PHE A C 1
ATOM 1309 O O . PHE A 1 165 ? -11.436 13.390 -10.687 1.00 96.44 165 PHE A O 1
ATOM 1316 N N . CYS A 1 166 ? -11.878 11.426 -9.689 1.00 95.50 166 CYS A N 1
ATOM 1317 C CA . CYS A 1 166 ? -10.881 10.681 -10.459 1.00 95.50 166 CYS A CA 1
ATOM 1318 C C . CYS A 1 166 ? -11.200 10.719 -11.961 1.00 95.50 166 CYS A C 1
ATOM 1320 O O . CYS A 1 166 ? -10.317 11.018 -12.766 1.00 95.50 166 CYS A O 1
ATOM 1322 N N . ASP A 1 167 ? -12.464 10.500 -12.334 1.00 94.38 167 ASP A N 1
ATOM 1323 C CA . ASP A 1 167 ? -12.920 10.560 -13.726 1.00 94.38 167 ASP A CA 1
ATOM 1324 C C . ASP A 1 167 ? -12.708 11.952 -14.347 1.00 94.38 167 ASP A C 1
ATOM 1326 O O . ASP A 1 167 ? -12.313 12.069 -15.510 1.00 94.38 167 ASP A O 1
ATOM 1330 N N . GLU A 1 168 ? -12.930 13.024 -13.579 1.00 94.00 168 GLU A N 1
ATOM 1331 C CA . GLU A 1 168 ? -12.641 14.400 -13.998 1.00 94.00 168 GLU A CA 1
ATOM 1332 C C . GLU A 1 168 ? -11.152 14.635 -14.242 1.00 94.00 168 GLU A C 1
ATOM 1334 O O . GLU A 1 168 ? -10.789 15.200 -15.278 1.00 94.00 168 GLU A O 1
ATOM 1339 N N . VAL A 1 169 ? -10.294 14.189 -13.322 1.00 91.62 169 VAL A N 1
ATOM 1340 C CA . VAL A 1 169 ? -8.837 14.301 -13.467 1.00 91.62 169 VAL A CA 1
ATOM 1341 C C . VAL A 1 169 ? -8.383 13.597 -14.743 1.00 91.62 169 VAL A C 1
ATOM 1343 O O . VAL A 1 169 ? -7.700 14.210 -15.563 1.00 91.62 169 VAL A O 1
ATOM 1346 N N . ILE A 1 170 ? -8.824 12.353 -14.954 1.00 90.44 170 ILE A N 1
ATOM 1347 C CA . ILE A 1 170 ? -8.481 11.544 -16.132 1.00 90.44 170 ILE A CA 1
ATOM 1348 C C . ILE A 1 170 ? -8.934 12.236 -17.422 1.00 90.44 170 ILE A C 1
ATOM 1350 O O . ILE A 1 170 ? -8.148 12.399 -18.359 1.00 90.44 170 ILE A O 1
ATOM 1354 N N . ARG A 1 171 ? -10.186 12.707 -17.462 1.00 90.31 171 ARG A N 1
ATOM 1355 C CA . ARG A 1 171 ? -10.782 13.350 -18.641 1.00 90.31 171 ARG A CA 1
ATOM 1356 C C . ARG A 1 171 ? -10.116 14.670 -19.024 1.00 90.31 171 ARG A C 1
ATOM 1358 O O . ARG A 1 171 ? -10.109 15.010 -20.204 1.00 90.31 171 ARG A O 1
ATOM 1365 N N . ARG A 1 172 ? -9.538 15.409 -18.072 1.00 88.19 172 ARG A N 1
ATOM 1366 C CA . ARG A 1 172 ? -8.784 16.646 -18.361 1.00 88.19 172 ARG A CA 1
ATOM 1367 C C . ARG A 1 172 ? -7.422 16.410 -19.016 1.00 88.19 172 ARG A C 1
ATOM 1369 O O . ARG A 1 172 ? -6.755 17.381 -19.363 1.00 88.19 172 ARG A O 1
ATOM 1376 N N . GLY A 1 173 ? -7.039 15.155 -19.242 1.00 72.94 173 GLY A N 1
ATOM 1377 C CA . GLY A 1 173 ? -5.815 14.805 -19.947 1.00 72.94 173 GLY A CA 1
ATOM 1378 C C . GLY A 1 173 ? -4.646 14.708 -18.983 1.00 72.94 173 GLY A C 1
ATOM 1379 O O . GLY A 1 173 ? -3.824 15.616 -18.862 1.00 72.94 173 GLY A O 1
ATOM 1380 N N . VAL A 1 174 ? -4.566 13.570 -18.306 1.00 72.44 174 VAL A N 1
ATOM 1381 C CA . VAL A 1 174 ? -3.415 13.221 -17.481 1.00 72.44 174 VAL A CA 1
ATOM 1382 C C . VAL A 1 174 ? -2.242 12.859 -18.385 1.00 72.44 174 VAL A C 1
ATOM 1384 O O . VAL A 1 174 ? -2.360 12.010 -19.266 1.00 72.44 174 VAL A O 1
ATOM 1387 N N . ARG A 1 175 ? -1.080 13.470 -18.145 1.00 74.19 175 ARG A N 1
ATOM 1388 C CA . ARG A 1 175 ? 0.182 12.979 -18.703 1.00 74.19 175 ARG A CA 1
ATOM 1389 C C . ARG A 1 175 ? 0.832 12.060 -17.685 1.00 74.19 175 ARG A C 1
ATOM 1391 O O . ARG A 1 175 ? 1.239 12.517 -16.618 1.00 74.19 175 ARG A O 1
ATOM 1398 N N . PHE A 1 176 ? 0.924 10.779 -18.021 1.00 78.31 176 PHE A N 1
ATOM 1399 C CA . PHE A 1 176 ? 1.721 9.849 -17.235 1.00 78.31 176 PHE A CA 1
ATOM 1400 C C . PHE A 1 176 ? 3.198 10.271 -17.244 1.00 78.31 176 PHE A C 1
ATOM 1402 O O . PHE A 1 176 ? 3.665 10.865 -18.225 1.00 78.31 176 PHE A O 1
ATOM 1409 N N . PRO A 1 177 ? 3.939 9.997 -16.156 1.00 76.56 177 PRO A N 1
ATOM 1410 C CA . PRO A 1 177 ? 5.374 10.236 -16.125 1.00 76.56 177 PRO A CA 1
ATOM 1411 C C . PRO A 1 177 ? 6.074 9.450 -17.238 1.00 76.56 177 PRO A C 1
ATOM 1413 O O . PRO A 1 177 ? 5.619 8.378 -17.640 1.00 76.56 177 PRO A O 1
ATOM 1416 N N . GLN A 1 178 ? 7.198 9.984 -17.719 1.00 78.62 178 GLN A N 1
ATOM 1417 C CA . GLN A 1 178 ? 8.035 9.270 -18.680 1.00 78.62 178 GLN A CA 1
ATOM 1418 C C . GLN A 1 178 ? 8.509 7.940 -18.097 1.00 78.62 178 GLN A C 1
ATOM 1420 O O . GLN A 1 178 ? 8.783 7.826 -16.896 1.00 78.62 178 GLN A O 1
ATOM 1425 N N . GLU A 1 179 ? 8.620 6.944 -18.972 1.00 85.38 179 GLU A N 1
ATOM 1426 C CA . GLU A 1 179 ? 9.197 5.669 -18.585 1.00 85.38 179 GLU A CA 1
ATOM 1427 C C . GLU A 1 179 ? 10.673 5.828 -18.217 1.00 85.38 179 GLU A C 1
ATOM 1429 O O . GLU A 1 179 ? 11.411 6.613 -18.811 1.00 85.38 179 GLU A O 1
ATOM 1434 N N . LYS A 1 180 ? 11.108 5.044 -17.238 1.00 83.50 180 LYS A N 1
ATOM 1435 C CA . LYS A 1 180 ? 12.516 4.885 -16.898 1.00 83.50 180 LYS A CA 1
ATOM 1436 C C . LYS A 1 180 ? 13.227 4.036 -17.943 1.00 83.50 180 LYS A C 1
ATOM 1438 O O . LYS A 1 180 ? 12.650 3.102 -18.495 1.00 83.50 180 LYS A O 1
ATOM 1443 N N . GLU A 1 181 ? 14.525 4.285 -18.095 1.00 81.06 181 GLU A N 1
ATOM 1444 C CA . GLU A 1 181 ? 15.420 3.458 -18.913 1.00 81.06 181 GLU A CA 1
ATOM 1445 C C . GLU A 1 181 ? 15.423 1.990 -18.455 1.00 81.06 181 GLU A C 1
ATOM 1447 O O . GLU A 1 181 ? 15.465 1.068 -19.272 1.00 81.06 181 GLU A O 1
ATOM 1452 N N . GLN A 1 182 ? 15.316 1.748 -17.143 1.00 87.06 182 GLN A N 1
ATOM 1453 C CA . GLN A 1 182 ? 15.178 0.404 -16.593 1.00 87.06 182 GLN A CA 1
ATOM 1454 C C . GLN A 1 182 ? 13.784 -0.163 -16.900 1.00 87.06 182 GLN A C 1
ATOM 1456 O O . GLN A 1 182 ? 12.826 0.041 -16.152 1.00 87.06 182 GLN A O 1
ATOM 1461 N N . SER A 1 183 ? 13.687 -0.947 -17.975 1.00 89.50 183 SER A N 1
ATOM 1462 C CA . SER A 1 183 ? 12.437 -1.551 -18.467 1.00 89.50 183 SER A CA 1
ATOM 1463 C C . SER A 1 183 ? 11.723 -2.475 -17.470 1.00 89.50 183 SER A C 1
ATOM 1465 O O . SER A 1 183 ? 10.520 -2.703 -17.597 1.00 89.50 183 SER A O 1
ATOM 1467 N N . TRP A 1 184 ? 12.430 -2.997 -16.466 1.00 92.81 184 TRP A N 1
ATOM 1468 C CA . TRP A 1 184 ? 11.850 -3.790 -15.379 1.00 92.81 184 TRP A CA 1
ATOM 1469 C C . TRP A 1 184 ? 11.196 -2.926 -14.286 1.00 92.81 184 TRP A C 1
ATOM 1471 O O . TRP A 1 184 ? 10.274 -3.386 -13.615 1.00 92.81 184 TRP A O 1
ATOM 1481 N N . LEU A 1 185 ? 11.643 -1.679 -14.111 1.00 90.81 185 LEU A N 1
ATOM 1482 C CA . LEU A 1 185 ? 11.099 -0.741 -13.125 1.00 90.81 185 LEU A CA 1
ATOM 1483 C C . LEU A 1 185 ? 9.987 0.120 -13.730 1.00 90.81 185 LEU A C 1
ATOM 1485 O O . LEU A 1 185 ? 8.983 0.380 -13.078 1.00 90.81 185 LEU A O 1
ATOM 1489 N N . ARG A 1 186 ? 10.171 0.522 -14.993 1.00 89.12 186 ARG A N 1
ATOM 1490 C CA . ARG A 1 186 ? 9.280 1.330 -15.845 1.00 89.12 186 ARG A CA 1
ATOM 1491 C C . ARG A 1 186 ? 8.932 2.720 -15.355 1.00 89.12 186 ARG A C 1
ATOM 1493 O O . ARG A 1 186 ? 8.982 3.632 -16.161 1.00 89.12 186 ARG A O 1
ATOM 1500 N N . PHE A 1 187 ? 8.608 2.919 -14.086 1.00 90.75 187 PHE A N 1
ATOM 1501 C CA . PHE A 1 187 ? 8.097 4.191 -13.586 1.00 90.75 187 PHE A CA 1
ATOM 1502 C C . PHE A 1 187 ? 8.818 4.628 -12.306 1.00 90.75 187 PHE A C 1
ATOM 1504 O O . PHE A 1 187 ? 9.573 3.886 -11.675 1.00 90.75 187 PHE A O 1
ATOM 1511 N N . VAL A 1 188 ? 8.635 5.892 -11.938 1.00 85.75 188 VAL A N 1
ATOM 1512 C CA . VAL A 1 188 ? 8.990 6.407 -10.609 1.00 85.75 188 VAL A CA 1
ATOM 1513 C C . VAL A 1 188 ? 7.872 6.087 -9.616 1.00 85.75 188 VAL A C 1
ATOM 1515 O O . VAL A 1 188 ? 6.709 6.050 -10.004 1.00 85.75 188 VAL A O 1
ATOM 1518 N N . GLY A 1 189 ? 8.215 5.890 -8.339 1.00 85.31 189 GLY A N 1
ATOM 1519 C CA . GLY A 1 189 ? 7.224 5.639 -7.285 1.00 85.31 189 GLY A CA 1
ATOM 1520 C C . GLY A 1 189 ? 6.466 4.324 -7.460 1.00 85.31 189 GLY A C 1
ATOM 1521 O O . GLY A 1 189 ? 5.261 4.282 -7.241 1.00 85.31 189 GLY A O 1
ATOM 1522 N N . VAL A 1 190 ? 7.152 3.253 -7.873 1.00 90.19 190 VAL A N 1
ATOM 1523 C CA . VAL A 1 190 ? 6.510 1.946 -8.094 1.00 90.19 190 VAL A CA 1
ATOM 1524 C C . VAL A 1 190 ? 5.910 1.356 -6.817 1.00 90.19 190 VAL A C 1
ATOM 1526 O O . VAL A 1 190 ? 5.068 0.474 -6.914 1.00 90.19 190 VAL A O 1
ATOM 1529 N N . GLY A 1 191 ? 6.290 1.847 -5.634 1.00 91.31 191 GLY A N 1
ATOM 1530 C CA . GLY A 1 191 ? 5.677 1.463 -4.358 1.00 91.31 191 GLY A CA 1
ATOM 1531 C C . GLY A 1 191 ? 4.205 1.854 -4.216 1.00 91.31 191 GLY A C 1
ATOM 1532 O O . GLY A 1 191 ? 3.500 1.256 -3.409 1.00 91.31 191 GLY A O 1
ATOM 1533 N N . ASP A 1 192 ? 3.721 2.803 -5.022 1.00 95.44 192 ASP A N 1
ATOM 1534 C CA . ASP A 1 192 ? 2.306 3.185 -5.047 1.00 95.44 192 ASP A CA 1
ATOM 1535 C C . ASP A 1 192 ? 1.420 2.099 -5.678 1.00 95.44 192 ASP A C 1
ATOM 1537 O O . ASP A 1 192 ? 0.218 2.065 -5.425 1.00 95.44 192 ASP A O 1
ATOM 1541 N N . PHE A 1 193 ? 1.989 1.212 -6.505 1.00 97.75 193 PHE A N 1
ATOM 1542 C CA . PHE A 1 193 ? 1.245 0.126 -7.135 1.00 97.75 193 PHE A CA 1
ATOM 1543 C C . PHE A 1 193 ? 2.142 -1.063 -7.500 1.00 97.75 193 PHE A C 1
ATOM 1545 O O . PHE A 1 193 ? 2.877 -1.032 -8.492 1.00 97.75 193 PHE A O 1
ATOM 1552 N N . GLN A 1 194 ? 2.013 -2.155 -6.744 1.00 98.19 194 GLN A N 1
ATOM 1553 C CA . GLN A 1 194 ? 2.640 -3.442 -7.053 1.00 98.19 194 GLN A CA 1
ATOM 1554 C C . GLN A 1 194 ? 1.608 -4.566 -6.962 1.00 98.19 194 GLN A C 1
ATOM 1556 O O . GLN A 1 194 ? 1.311 -5.067 -5.874 1.00 98.19 194 GLN A O 1
ATOM 1561 N N . LEU A 1 195 ? 1.056 -4.965 -8.110 1.00 98.69 195 LEU A N 1
ATOM 1562 C CA . LEU A 1 195 ? 0.092 -6.057 -8.205 1.00 98.69 195 LEU A CA 1
ATOM 1563 C C . LEU A 1 195 ? 0.808 -7.335 -8.637 1.00 98.69 195 LEU A C 1
ATOM 1565 O O . LEU A 1 195 ? 1.396 -7.389 -9.713 1.00 98.69 195 LEU A O 1
ATOM 1569 N N . ALA A 1 196 ? 0.724 -8.385 -7.832 1.00 98.69 196 ALA A N 1
ATOM 1570 C CA . ALA A 1 196 ? 1.233 -9.702 -8.201 1.00 98.69 196 ALA A CA 1
ATOM 1571 C C . ALA A 1 196 ? 0.343 -10.802 -7.615 1.00 98.69 196 ALA A C 1
ATOM 1573 O O . ALA A 1 196 ? -0.373 -10.559 -6.634 1.00 98.69 196 ALA A O 1
ATOM 1574 N N . PRO A 1 197 ? 0.384 -12.022 -8.179 1.00 98.75 197 PRO A N 1
ATOM 1575 C CA . PRO A 1 197 ? -0.204 -13.169 -7.520 1.00 98.75 197 PRO A CA 1
ATOM 1576 C C . PRO A 1 197 ? 0.374 -13.316 -6.114 1.00 98.75 197 PRO A C 1
ATOM 1578 O O . PRO A 1 197 ? 1.583 -13.181 -5.910 1.00 98.75 197 PRO A O 1
ATOM 1581 N N . ARG A 1 198 ? -0.478 -13.624 -5.139 1.00 98.50 198 ARG A N 1
ATOM 1582 C CA . ARG A 1 198 ? -0.090 -13.841 -3.744 1.00 98.50 198 ARG A CA 1
ATOM 1583 C C . ARG A 1 198 ? 1.069 -14.832 -3.644 1.00 98.50 198 ARG A C 1
ATOM 1585 O O . ARG A 1 198 ? 2.032 -14.574 -2.937 1.00 98.50 198 ARG A O 1
ATOM 1592 N N . GLU A 1 199 ? 1.011 -15.927 -4.395 1.00 98.56 199 GLU A N 1
ATOM 1593 C CA . GLU A 1 199 ? 2.071 -16.941 -4.445 1.00 98.56 199 GLU A CA 1
ATOM 1594 C C . GLU A 1 199 ? 3.443 -16.385 -4.853 1.00 98.56 199 GLU A C 1
ATOM 1596 O O . GLU A 1 199 ? 4.454 -16.837 -4.323 1.00 98.56 199 GLU A O 1
ATOM 1601 N N . GLN A 1 200 ? 3.501 -15.363 -5.713 1.00 98.75 200 GLN A N 1
ATOM 1602 C CA . GLN A 1 200 ? 4.767 -14.763 -6.134 1.00 98.75 200 GLN A CA 1
ATOM 1603 C C . GLN A 1 200 ? 5.423 -13.982 -4.996 1.00 98.75 200 GLN A C 1
ATOM 1605 O O . GLN A 1 200 ? 6.638 -14.060 -4.829 1.00 98.75 200 GLN A O 1
ATOM 1610 N N . TRP A 1 201 ? 4.631 -13.305 -4.158 1.00 98.56 201 TRP A N 1
ATOM 1611 C CA . TRP A 1 201 ? 5.137 -12.656 -2.947 1.00 98.56 201 TRP A CA 1
ATOM 1612 C C . TRP A 1 201 ? 5.751 -13.662 -1.967 1.00 98.56 201 TRP A C 1
ATOM 1614 O O . TRP A 1 201 ? 6.774 -13.376 -1.349 1.00 98.56 201 TRP A O 1
ATOM 1624 N N . PHE A 1 202 ? 5.174 -14.861 -1.854 1.00 98.56 202 PHE A N 1
ATOM 1625 C CA . PHE A 1 202 ? 5.765 -15.943 -1.062 1.00 98.56 202 PHE A CA 1
ATOM 1626 C C . PHE A 1 202 ? 7.003 -16.544 -1.734 1.00 98.56 202 PHE A C 1
ATOM 1628 O O . PHE A 1 202 ? 7.980 -16.827 -1.044 1.00 98.56 202 PHE A O 1
ATOM 1635 N N . ALA A 1 203 ? 6.994 -16.698 -3.060 1.00 98.56 203 ALA A N 1
ATOM 1636 C CA . ALA A 1 203 ? 8.118 -17.238 -3.821 1.00 98.56 203 ALA A CA 1
ATOM 1637 C C . ALA A 1 203 ? 9.373 -16.357 -3.724 1.00 98.56 203 ALA A C 1
ATOM 1639 O O . ALA A 1 203 ? 10.480 -16.884 -3.644 1.00 98.56 203 ALA A O 1
ATOM 1640 N N . ILE A 1 204 ? 9.215 -15.029 -3.663 1.00 98.44 204 ILE A N 1
ATOM 1641 C CA . ILE A 1 204 ? 10.336 -14.111 -3.402 1.00 98.44 204 ILE A CA 1
ATOM 1642 C C . ILE A 1 204 ? 10.687 -13.981 -1.912 1.00 98.44 204 ILE A C 1
ATOM 1644 O O . ILE A 1 204 ? 11.611 -13.247 -1.578 1.00 98.44 204 ILE A O 1
ATOM 1648 N N . GLN A 1 205 ? 9.972 -14.676 -1.020 1.00 98.31 205 GLN A N 1
ATOM 1649 C CA . GLN A 1 205 ? 10.084 -14.542 0.437 1.00 98.31 205 GLN A CA 1
ATOM 1650 C C . GLN A 1 205 ? 9.858 -13.104 0.934 1.00 98.31 205 GLN A C 1
ATOM 1652 O O . GLN A 1 205 ? 10.552 -12.627 1.830 1.00 98.31 205 GLN A O 1
ATOM 1657 N N . GLY A 1 206 ? 8.875 -12.416 0.350 1.00 97.31 206 GLY A N 1
ATOM 1658 C CA . GLY A 1 206 ? 8.489 -11.057 0.718 1.00 97.31 206 GLY A CA 1
ATOM 1659 C C . GLY A 1 206 ? 9.507 -9.969 0.350 1.00 97.31 206 GLY A C 1
ATOM 1660 O O . GLY A 1 206 ? 10.436 -10.173 -0.430 1.00 97.31 206 GLY A O 1
ATOM 1661 N N . CYS A 1 207 ? 9.296 -8.790 0.924 1.00 97.88 207 CYS A N 1
ATOM 1662 C CA . CYS A 1 207 ? 10.167 -7.623 0.867 1.00 97.88 207 CYS A CA 1
ATOM 1663 C C . CYS A 1 207 ? 11.433 -7.837 1.702 1.00 97.88 207 CYS A C 1
ATOM 1665 O O . CYS A 1 207 ? 11.396 -8.504 2.731 1.00 97.88 207 CYS A O 1
ATOM 1667 N N . GLU A 1 208 ? 12.555 -7.257 1.295 1.00 97.62 208 GLU A N 1
ATOM 1668 C CA . GLU A 1 208 ? 13.864 -7.473 1.918 1.00 97.62 208 GLU A CA 1
ATOM 1669 C C . GLU A 1 208 ? 14.025 -6.746 3.272 1.00 97.62 208 GLU A C 1
ATOM 1671 O O . GLU A 1 208 ? 14.438 -5.594 3.322 1.00 97.62 208 GLU A O 1
ATOM 1676 N N . GLU A 1 209 ? 13.775 -7.429 4.393 1.00 97.31 209 GLU A N 1
ATOM 1677 C CA . GLU A 1 209 ? 13.823 -6.862 5.758 1.00 97.31 209 GLU A CA 1
ATOM 1678 C C . GLU A 1 209 ? 15.226 -6.389 6.179 1.00 97.31 209 GLU A C 1
ATOM 1680 O O . GLU A 1 209 ? 15.380 -5.641 7.147 1.00 97.31 209 GLU A O 1
ATOM 1685 N N . GLY A 1 210 ? 16.266 -6.807 5.449 1.00 95.88 210 GLY A N 1
ATOM 1686 C CA . GLY A 1 210 ? 17.631 -6.311 5.608 1.00 95.88 210 GLY A CA 1
ATOM 1687 C C . GLY A 1 210 ? 17.830 -4.854 5.169 1.00 95.88 210 GLY A C 1
ATOM 1688 O O . GLY A 1 210 ? 18.849 -4.257 5.528 1.00 95.88 210 GLY A O 1
ATOM 1689 N N . MET A 1 211 ? 16.880 -4.267 4.432 1.00 96.00 211 MET A N 1
ATOM 1690 C CA . MET A 1 211 ? 16.885 -2.857 4.033 1.00 96.00 211 MET A CA 1
ATOM 1691 C C . MET A 1 211 ? 16.456 -1.969 5.205 1.00 96.00 211 MET A C 1
ATOM 1693 O O . MET A 1 211 ? 15.295 -1.620 5.373 1.00 96.00 211 MET A O 1
ATOM 1697 N N . LYS A 1 212 ? 17.418 -1.615 6.062 1.00 93.88 212 LYS A N 1
ATOM 1698 C CA . LYS A 1 212 ? 17.164 -0.889 7.322 1.00 93.88 212 LYS A CA 1
ATOM 1699 C C . LYS A 1 212 ? 17.180 0.629 7.184 1.00 93.88 212 LYS A C 1
ATOM 1701 O O . LYS A 1 212 ? 17.039 1.323 8.192 1.00 93.88 212 LYS A O 1
ATOM 1706 N N . LEU A 1 213 ? 17.442 1.148 5.991 1.00 93.88 213 LEU A N 1
ATOM 1707 C CA . LEU A 1 213 ? 17.572 2.576 5.713 1.00 93.88 213 LEU A CA 1
ATOM 1708 C C . LEU A 1 213 ? 16.426 3.042 4.808 1.00 93.88 213 LEU A C 1
ATOM 1710 O O . LEU A 1 213 ? 15.588 2.243 4.400 1.00 93.88 213 LEU A O 1
ATOM 1714 N N . TRP A 1 214 ? 16.330 4.342 4.541 1.00 89.69 214 TRP A N 1
ATOM 1715 C CA . TRP A 1 214 ? 15.216 4.872 3.755 1.00 89.69 214 TRP A CA 1
ATOM 1716 C C . TRP A 1 214 ? 15.378 4.557 2.255 1.00 89.69 214 TRP A C 1
ATOM 1718 O O . TRP A 1 214 ? 16.492 4.502 1.735 1.00 89.69 214 TRP A O 1
ATOM 1728 N N . GLY A 1 215 ? 14.257 4.387 1.552 1.00 89.50 215 GLY A N 1
ATOM 1729 C CA . GLY A 1 215 ? 14.209 4.338 0.089 1.00 89.50 215 GLY A CA 1
ATOM 1730 C C . GLY A 1 215 ? 14.528 2.984 -0.559 1.00 89.50 215 GLY A C 1
ATOM 1731 O O . GLY A 1 215 ? 15.110 2.081 0.040 1.00 89.50 215 GLY A O 1
ATOM 1732 N N . HIS A 1 216 ? 14.129 2.874 -1.830 1.00 93.06 216 HIS A N 1
ATOM 1733 C CA . HIS A 1 216 ? 14.430 1.788 -2.781 1.00 93.06 216 HIS A CA 1
ATOM 1734 C C . HIS A 1 216 ? 13.819 0.408 -2.508 1.00 93.06 216 HIS A C 1
ATOM 1736 O O . HIS A 1 216 ? 13.977 -0.490 -3.334 1.00 93.06 216 HIS A O 1
ATOM 1742 N N . SER A 1 217 ? 13.101 0.239 -1.401 1.00 94.12 217 SER A N 1
ATOM 1743 C CA . SER A 1 217 ? 12.375 -0.993 -1.068 1.00 94.12 217 SER A CA 1
ATOM 1744 C C . SER A 1 217 ? 11.440 -1.453 -2.186 1.00 94.12 217 SER A C 1
ATOM 1746 O O . SER A 1 217 ? 11.450 -2.602 -2.627 1.00 94.12 217 SER A O 1
ATOM 1748 N N . ASP A 1 218 ? 10.682 -0.507 -2.730 1.00 94.50 218 ASP A N 1
ATOM 1749 C CA . ASP A 1 218 ? 9.750 -0.727 -3.822 1.00 94.50 218 ASP A CA 1
ATOM 1750 C C . ASP A 1 218 ? 10.457 -1.172 -5.112 1.00 94.50 218 ASP A C 1
ATOM 1752 O O . ASP A 1 218 ? 10.007 -2.103 -5.783 1.00 94.50 218 ASP A O 1
ATOM 1756 N N . ALA A 1 219 ? 11.601 -0.567 -5.432 1.00 96.25 219 ALA A N 1
ATOM 1757 C CA . ALA A 1 219 ? 12.438 -0.971 -6.554 1.00 96.25 219 ALA A CA 1
ATOM 1758 C C . ALA A 1 219 ? 13.062 -2.363 -6.347 1.00 96.25 219 ALA A C 1
ATOM 1760 O O . ALA A 1 219 ? 13.108 -3.140 -7.302 1.00 96.25 219 ALA A O 1
ATOM 1761 N N . ASN A 1 220 ? 13.480 -2.716 -5.124 1.00 97.69 220 ASN A N 1
ATOM 1762 C CA . ASN A 1 220 ? 13.947 -4.068 -4.791 1.00 97.69 220 ASN A CA 1
ATOM 1763 C C . ASN A 1 220 ? 12.837 -5.104 -5.032 1.00 97.69 220 ASN A C 1
ATOM 1765 O O . ASN A 1 220 ? 13.059 -6.083 -5.748 1.00 97.69 220 ASN A O 1
ATOM 1769 N N . ASN A 1 221 ? 11.625 -4.848 -4.530 1.00 97.50 221 ASN A N 1
ATOM 1770 C CA . ASN A 1 221 ? 10.465 -5.717 -4.751 1.00 97.50 221 ASN A CA 1
ATOM 1771 C C . ASN A 1 221 ? 10.170 -5.884 -6.247 1.00 97.50 221 ASN A C 1
ATOM 1773 O O . ASN A 1 221 ? 10.025 -7.007 -6.734 1.00 97.50 221 ASN A O 1
ATOM 1777 N N . ALA A 1 222 ? 10.148 -4.775 -6.996 1.00 97.38 222 ALA A N 1
ATOM 1778 C CA . ALA A 1 222 ? 9.905 -4.792 -8.436 1.00 97.38 222 ALA A CA 1
ATOM 1779 C C . ALA A 1 222 ? 10.977 -5.595 -9.184 1.00 97.38 222 ALA A C 1
ATOM 1781 O O . ALA A 1 222 ? 10.649 -6.377 -10.075 1.00 97.38 222 ALA A O 1
ATOM 1782 N N . ARG A 1 223 ? 12.251 -5.449 -8.802 1.00 97.75 223 ARG A N 1
ATOM 1783 C CA . ARG A 1 223 ? 13.366 -6.206 -9.378 1.00 97.75 223 ARG A CA 1
ATOM 1784 C C . ARG A 1 223 ? 13.210 -7.704 -9.132 1.00 97.75 223 ARG A C 1
ATOM 1786 O O . ARG A 1 223 ? 13.332 -8.488 -10.070 1.00 97.75 223 ARG A O 1
ATOM 1793 N N . ARG A 1 224 ? 12.913 -8.103 -7.896 1.00 98.38 224 ARG A N 1
ATOM 1794 C CA . ARG A 1 224 ? 12.753 -9.508 -7.496 1.00 98.38 224 ARG A CA 1
ATOM 1795 C C . ARG A 1 224 ? 11.574 -10.181 -8.185 1.00 98.38 224 ARG A C 1
ATOM 1797 O O . ARG A 1 224 ? 11.734 -11.257 -8.759 1.00 98.38 224 ARG A O 1
ATOM 1804 N N . LEU A 1 225 ? 10.417 -9.521 -8.196 1.00 98.44 225 LEU A N 1
ATOM 1805 C CA . LEU A 1 225 ? 9.241 -10.006 -8.913 1.00 98.44 225 LEU A CA 1
ATOM 1806 C C . LEU A 1 225 ? 9.497 -10.063 -10.421 1.00 98.44 225 LEU A C 1
ATOM 1808 O O . LEU A 1 225 ? 9.126 -11.040 -11.064 1.00 98.44 225 LEU A O 1
ATOM 1812 N N . ASN A 1 226 ? 10.180 -9.076 -11.003 1.00 98.00 226 ASN A N 1
ATOM 1813 C CA . ASN A 1 226 ? 10.554 -9.120 -12.416 1.00 98.00 226 ASN A CA 1
ATOM 1814 C C . ASN A 1 226 ? 11.450 -10.330 -12.738 1.00 98.00 226 ASN A C 1
ATOM 1816 O O . ASN A 1 226 ? 11.150 -11.061 -13.680 1.00 98.00 226 ASN A O 1
ATOM 1820 N N . LEU A 1 227 ? 12.485 -10.588 -11.930 1.00 98.25 227 LEU A N 1
ATOM 1821 C CA . LEU A 1 227 ? 13.357 -11.760 -12.079 1.00 98.25 227 LEU A CA 1
ATOM 1822 C C . LEU A 1 227 ? 12.577 -13.077 -11.966 1.00 98.25 227 LEU A C 1
ATOM 1824 O O . LEU A 1 227 ? 12.780 -13.971 -12.784 1.00 98.25 227 LEU A O 1
ATOM 1828 N N . LEU A 1 228 ? 11.648 -13.178 -11.007 1.00 98.44 228 LEU A N 1
ATOM 1829 C CA . LEU A 1 228 ? 10.783 -14.354 -10.847 1.00 98.44 228 LEU A CA 1
ATOM 1830 C C . LEU A 1 228 ? 9.943 -14.619 -12.107 1.00 98.44 228 LEU A C 1
ATOM 1832 O O . LEU A 1 228 ? 9.691 -15.766 -12.458 1.00 98.44 228 LEU A O 1
ATOM 1836 N N . ASN A 1 229 ? 9.538 -13.558 -12.807 1.00 98.00 229 ASN A N 1
ATOM 1837 C CA . ASN A 1 229 ? 8.729 -13.623 -14.024 1.00 98.00 229 ASN A CA 1
ATOM 1838 C C . ASN A 1 229 ? 9.575 -13.696 -15.316 1.00 98.00 229 ASN A C 1
ATOM 1840 O O . ASN A 1 229 ? 9.085 -13.327 -16.385 1.00 98.00 229 ASN A O 1
ATOM 1844 N N . GLY A 1 230 ? 10.830 -14.156 -15.231 1.00 96.00 230 GLY A N 1
ATOM 1845 C CA . GLY A 1 230 ? 11.717 -14.370 -16.384 1.00 96.00 230 GLY A CA 1
ATOM 1846 C C . GLY A 1 230 ? 12.511 -13.139 -16.834 1.00 96.00 230 GLY A C 1
ATOM 1847 O O . GLY A 1 230 ? 13.232 -13.206 -17.828 1.00 96.00 230 GLY A O 1
ATOM 1848 N N . GLY A 1 231 ? 12.417 -12.025 -16.106 1.00 94.69 231 GLY A N 1
ATOM 1849 C CA . GLY A 1 231 ? 13.125 -10.787 -16.416 1.00 94.69 231 GLY A CA 1
ATOM 1850 C C . GLY A 1 231 ? 12.503 -9.965 -17.553 1.00 94.69 231 GLY A C 1
ATOM 1851 O O . GLY A 1 231 ? 11.398 -10.220 -18.032 1.00 94.69 231 GLY A O 1
ATOM 1852 N N . GLY A 1 232 ? 13.237 -8.940 -17.994 1.00 93.88 232 GLY A N 1
ATOM 1853 C CA . GLY A 1 232 ? 12.846 -8.080 -19.112 1.00 93.88 232 GLY A CA 1
ATOM 1854 C C . GLY A 1 232 ? 11.853 -6.983 -18.724 1.00 93.88 232 GLY A C 1
ATOM 1855 O O . GLY A 1 232 ? 11.880 -6.462 -17.609 1.00 93.88 232 GLY A O 1
ATOM 1856 N N . ARG A 1 233 ? 10.991 -6.594 -19.667 1.00 95.56 233 ARG A N 1
ATOM 1857 C CA . ARG A 1 233 ? 10.039 -5.494 -19.473 1.00 95.56 233 ARG A CA 1
ATOM 1858 C C . ARG A 1 233 ? 8.848 -5.941 -18.622 1.00 95.56 233 ARG A C 1
ATOM 1860 O O . ARG A 1 233 ? 8.147 -6.884 -18.982 1.00 95.56 233 ARG A O 1
ATOM 1867 N N . THR A 1 234 ? 8.597 -5.239 -17.520 1.00 96.50 234 THR A N 1
ATOM 1868 C CA . THR A 1 234 ? 7.458 -5.535 -16.634 1.00 96.50 234 THR A CA 1
ATOM 1869 C C . THR A 1 234 ? 6.148 -5.070 -17.281 1.00 96.50 234 THR A C 1
ATOM 1871 O O . THR A 1 234 ? 6.090 -3.939 -17.745 1.00 96.50 234 THR A O 1
ATOM 1874 N N . PRO A 1 235 ? 5.079 -5.872 -17.354 1.00 95.62 235 PRO A N 1
ATOM 1875 C CA . PRO A 1 235 ? 3.784 -5.391 -17.837 1.00 95.62 235 PRO A CA 1
ATOM 1876 C C . PRO A 1 235 ? 3.234 -4.243 -16.982 1.00 95.62 235 PRO A C 1
ATOM 1878 O O . PRO A 1 235 ? 3.516 -4.167 -15.785 1.00 95.62 235 PRO A O 1
ATOM 1881 N N . ASP A 1 236 ? 2.454 -3.351 -17.588 1.00 94.75 236 ASP A N 1
ATOM 1882 C CA . ASP A 1 236 ? 1.770 -2.286 -16.861 1.00 94.75 236 ASP A CA 1
ATOM 1883 C C . ASP A 1 236 ? 0.275 -2.245 -17.162 1.00 94.75 236 ASP A C 1
ATOM 1885 O O . ASP A 1 236 ? -0.188 -2.835 -18.136 1.00 94.75 236 ASP A O 1
ATOM 1889 N N . LEU A 1 237 ? -0.457 -1.538 -16.304 1.00 94.88 237 LEU A N 1
ATOM 1890 C CA . LEU A 1 237 ? -1.907 -1.398 -16.384 1.00 94.88 237 LEU A CA 1
ATOM 1891 C C . LEU A 1 237 ? -2.366 0.023 -16.741 1.00 94.88 237 LEU A C 1
ATOM 1893 O O . LEU A 1 237 ? -3.546 0.312 -16.565 1.00 94.88 237 LEU A O 1
ATOM 1897 N N . GLY A 1 238 ? -1.489 0.899 -17.248 1.00 92.00 238 GLY A N 1
ATOM 1898 C CA . GLY A 1 238 ? -1.809 2.312 -17.500 1.00 92.00 238 GLY A CA 1
ATOM 1899 C C . GLY A 1 238 ? -2.966 2.544 -18.482 1.00 92.00 238 GLY A C 1
ATOM 1900 O O . GLY A 1 238 ? -3.659 3.553 -18.384 1.00 92.00 238 GLY A O 1
ATOM 1901 N N . ASP A 1 239 ? -3.233 1.582 -19.370 1.00 90.94 239 ASP A N 1
ATOM 1902 C CA . ASP A 1 239 ? -4.362 1.625 -20.314 1.00 90.94 239 ASP A CA 1
ATOM 1903 C C . ASP A 1 239 ? -5.698 1.173 -19.695 1.00 90.94 239 ASP A C 1
ATOM 1905 O O . ASP A 1 239 ? -6.766 1.388 -20.267 1.00 90.94 239 ASP A O 1
ATOM 1909 N N . SER A 1 240 ? -5.663 0.514 -18.534 1.00 93.38 240 SER A N 1
ATOM 1910 C CA . SER A 1 240 ? -6.839 -0.079 -17.875 1.00 93.38 240 SER A CA 1
ATOM 1911 C C . SER A 1 240 ? -7.119 0.484 -16.486 1.00 93.38 240 SER A C 1
ATOM 1913 O O . SER A 1 240 ? -8.224 0.311 -15.969 1.00 93.38 240 SER A O 1
ATOM 1915 N N . LEU A 1 241 ? -6.140 1.143 -15.874 1.00 93.81 241 LEU A N 1
ATOM 1916 C CA . LEU A 1 241 ? -6.182 1.644 -14.512 1.00 93.81 241 LEU A CA 1
ATOM 1917 C C . LEU A 1 241 ? -5.412 2.965 -14.429 1.00 93.81 241 LEU A C 1
ATOM 1919 O O . LEU A 1 241 ? -4.347 3.117 -15.021 1.00 93.81 241 LEU A O 1
ATOM 1923 N N . CYS A 1 242 ? -5.927 3.907 -13.646 1.00 94.19 242 CYS A N 1
ATOM 1924 C CA . CYS A 1 242 ? -5.201 5.105 -13.253 1.00 94.19 242 CYS A CA 1
ATOM 1925 C C . CYS A 1 242 ? -4.912 5.063 -11.750 1.00 94.19 242 CYS A C 1
ATOM 1927 O O . CYS A 1 242 ? -5.821 4.857 -10.943 1.00 94.19 242 CYS A O 1
ATOM 1929 N N . VAL A 1 243 ? -3.647 5.271 -11.383 1.00 96.00 243 VAL A N 1
ATOM 1930 C CA . VAL A 1 243 ? -3.204 5.381 -9.989 1.00 96.00 243 VAL A CA 1
ATOM 1931 C C . VAL A 1 243 ? -3.000 6.855 -9.667 1.00 96.00 243 VAL A C 1
ATOM 1933 O O . VAL A 1 243 ? -2.147 7.513 -10.263 1.00 96.00 243 VAL A O 1
ATOM 1936 N N . LEU A 1 244 ? -3.774 7.381 -8.722 1.00 96.06 244 LEU A N 1
ATOM 1937 C CA . LEU A 1 244 ? -3.669 8.761 -8.263 1.00 96.06 244 LEU A CA 1
ATOM 1938 C C . LEU A 1 244 ? -3.098 8.764 -6.844 1.00 96.06 244 LEU A C 1
ATOM 1940 O O . LEU A 1 244 ? -3.682 8.180 -5.937 1.00 96.06 244 LEU A O 1
ATOM 1944 N N . HIS A 1 245 ? -1.967 9.429 -6.653 1.00 95.88 245 HIS A N 1
ATOM 1945 C CA . HIS A 1 245 ? -1.302 9.583 -5.367 1.00 95.88 245 HIS A CA 1
ATOM 1946 C C . HIS A 1 245 ? -1.696 10.921 -4.748 1.00 95.88 245 HIS A C 1
ATOM 1948 O O . HIS A 1 245 ? -1.495 11.978 -5.345 1.00 95.88 245 HIS A O 1
ATOM 1954 N N . LEU A 1 246 ? -2.257 10.882 -3.547 1.00 95.94 246 LEU A N 1
ATOM 1955 C CA . LEU A 1 246 ? -2.666 12.049 -2.781 1.00 95.94 246 LEU A CA 1
ATOM 1956 C C . LEU A 1 246 ? -1.427 12.664 -2.129 1.00 95.94 246 LEU A C 1
ATOM 1958 O O . LEU A 1 246 ? -1.044 12.283 -1.024 1.00 95.94 246 LEU A O 1
ATOM 1962 N N . ASP A 1 247 ? -0.792 13.611 -2.826 1.00 93.31 247 ASP 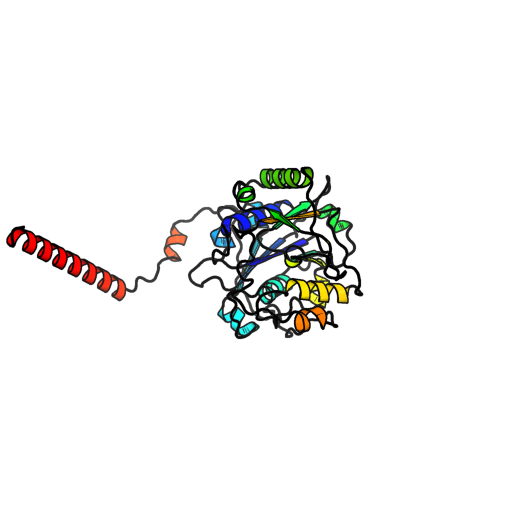A N 1
ATOM 1963 C CA . ASP A 1 247 ? 0.504 14.145 -2.416 1.00 93.31 247 ASP A CA 1
ATOM 1964 C C . ASP A 1 247 ? 0.424 14.699 -0.991 1.00 93.31 247 ASP A C 1
ATOM 1966 O O . ASP A 1 247 ? -0.500 15.434 -0.630 1.00 93.31 247 ASP A O 1
ATOM 1970 N N . HIS A 1 248 ? 1.417 14.355 -0.179 1.00 89.94 248 HIS A N 1
ATOM 1971 C CA . HIS A 1 248 ? 1.447 14.679 1.246 1.00 89.94 248 HIS A CA 1
ATOM 1972 C C . HIS A 1 248 ? 2.454 15.786 1.599 1.00 89.94 248 HIS A C 1
ATOM 1974 O O . HIS A 1 248 ? 2.627 16.101 2.778 1.00 89.94 248 HIS A O 1
ATOM 1980 N N . ASN A 1 249 ? 3.100 16.397 0.596 1.00 83.00 249 ASN A N 1
ATOM 1981 C CA . ASN A 1 249 ? 4.041 17.508 0.760 1.00 83.00 249 ASN A CA 1
ATOM 1982 C C . ASN A 1 249 ? 3.454 18.781 0.141 1.00 83.00 249 ASN A C 1
ATOM 1984 O O . ASN A 1 249 ? 3.074 18.790 -1.027 1.00 83.00 249 ASN A O 1
ATOM 1988 N N . LEU A 1 250 ? 3.415 19.878 0.904 1.00 71.25 250 LEU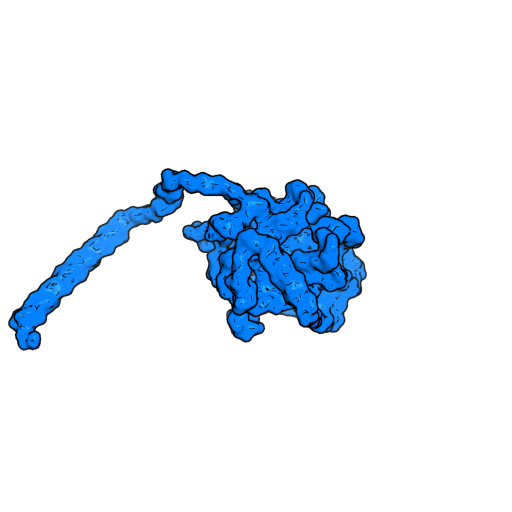 A N 1
ATOM 1989 C CA . LEU A 1 250 ? 2.887 21.162 0.418 1.00 71.25 250 LEU A CA 1
ATOM 1990 C C . LEU A 1 250 ? 3.733 21.770 -0.712 1.00 71.25 250 LEU A C 1
ATOM 1992 O O . LEU A 1 250 ? 3.212 22.540 -1.511 1.00 71.25 250 LEU A O 1
ATOM 1996 N N . THR A 1 251 ? 5.026 21.441 -0.776 1.00 59.16 251 THR A N 1
ATOM 1997 C CA . THR A 1 251 ? 6.006 22.087 -1.666 1.00 59.16 251 THR A CA 1
ATOM 1998 C C . THR A 1 251 ? 6.641 21.144 -2.696 1.00 59.16 251 THR A C 1
ATOM 2000 O O . THR A 1 251 ? 7.682 21.469 -3.253 1.00 59.16 251 THR A O 1
ATOM 2003 N N . GLY A 1 252 ? 6.049 19.976 -2.976 1.00 50.94 252 GLY A N 1
ATOM 2004 C CA . GLY A 1 252 ? 6.514 19.060 -4.037 1.00 50.94 252 GLY A CA 1
ATOM 2005 C C . GLY A 1 252 ? 7.884 18.390 -3.815 1.00 50.94 252 GLY A C 1
ATOM 2006 O O . GLY A 1 252 ? 8.238 17.479 -4.557 1.00 50.94 252 GLY A O 1
ATOM 2007 N N . GLY A 1 253 ? 8.649 18.786 -2.792 1.00 51.25 253 GLY A N 1
ATOM 2008 C CA . GLY A 1 253 ? 9.875 18.101 -2.373 1.00 51.25 253 GLY A CA 1
ATOM 2009 C C . GLY A 1 253 ? 9.571 16.822 -1.594 1.00 51.25 253 GLY A C 1
ATOM 2010 O O . GLY A 1 253 ? 8.563 16.754 -0.895 1.00 51.25 253 GLY A O 1
ATOM 2011 N N . SER A 1 254 ? 10.434 15.808 -1.689 1.00 53.62 254 SER A N 1
ATOM 2012 C CA . SER A 1 254 ? 10.323 14.606 -0.857 1.00 53.62 254 SER A CA 1
ATOM 2013 C C . SER A 1 254 ? 10.743 14.938 0.580 1.00 53.62 254 SER A C 1
ATOM 2015 O O . SER A 1 254 ? 11.857 15.414 0.794 1.00 53.62 254 SER A O 1
ATOM 2017 N N . ALA A 1 255 ? 9.873 14.697 1.569 1.00 49.97 255 ALA A N 1
ATOM 2018 C CA . ALA A 1 255 ? 10.071 15.114 2.966 1.00 49.97 255 ALA A CA 1
ATOM 2019 C C . ALA A 1 255 ? 11.384 14.617 3.615 1.00 49.97 255 ALA A C 1
ATOM 2021 O O . ALA A 1 255 ? 11.817 15.171 4.625 1.00 49.97 255 ALA A O 1
ATOM 2022 N N . HIS A 1 256 ? 12.031 13.598 3.036 1.00 52.09 256 HIS A N 1
ATOM 2023 C CA . HIS A 1 256 ? 13.228 12.956 3.590 1.00 52.09 256 HIS A CA 1
ATOM 2024 C C . HIS A 1 256 ? 14.442 12.914 2.665 1.00 52.09 256 HIS A C 1
ATOM 2026 O O . HIS A 1 256 ? 15.465 12.363 3.069 1.00 52.09 256 HIS A O 1
ATOM 2032 N N . GLN A 1 257 ? 14.375 13.508 1.466 1.00 50.22 257 GLN A N 1
ATOM 2033 C CA . GLN A 1 257 ? 15.439 13.367 0.457 1.00 50.22 257 GLN A CA 1
ATOM 2034 C C . GLN A 1 257 ? 16.836 13.768 0.968 1.00 50.22 257 GLN A C 1
ATOM 2036 O O . GLN A 1 257 ? 17.824 13.248 0.466 1.00 50.22 257 GLN A O 1
ATOM 2041 N N . ASN A 1 258 ? 16.914 14.625 1.995 1.00 51.81 258 ASN A N 1
ATOM 2042 C CA . ASN A 1 258 ? 18.172 15.156 2.525 1.00 51.81 258 ASN A CA 1
ATOM 2043 C C . ASN A 1 258 ? 18.414 14.887 4.025 1.00 51.81 258 ASN A C 1
ATOM 2045 O O . ASN A 1 258 ? 19.344 15.463 4.584 1.00 51.81 258 ASN A O 1
ATOM 2049 N N . THR A 1 259 ? 17.588 14.085 4.711 1.00 62.00 259 THR A N 1
ATOM 2050 C CA . THR A 1 259 ? 17.667 13.963 6.188 1.00 62.00 259 THR A CA 1
ATOM 2051 C C . THR A 1 259 ? 17.899 12.555 6.719 1.00 62.00 259 THR A C 1
ATOM 2053 O O . THR A 1 259 ? 18.370 12.424 7.848 1.00 62.00 259 THR A O 1
ATOM 2056 N N . LEU A 1 260 ? 17.620 11.509 5.936 1.00 73.06 260 LEU A N 1
ATOM 2057 C CA . LEU A 1 260 ? 17.814 10.123 6.361 1.00 73.06 260 LEU A CA 1
ATOM 2058 C C . LEU A 1 260 ? 18.845 9.405 5.480 1.00 73.06 260 LEU A C 1
ATOM 2060 O O . LEU A 1 260 ? 18.877 9.627 4.267 1.00 73.06 260 LEU A O 1
ATOM 2064 N N . PRO A 1 261 ? 19.682 8.527 6.063 1.00 84.81 261 PRO A N 1
ATOM 2065 C CA . PRO A 1 261 ? 20.532 7.645 5.277 1.00 84.81 261 PRO A CA 1
ATOM 2066 C C . PRO A 1 261 ? 19.661 6.761 4.378 1.00 84.81 261 PRO A C 1
ATOM 2068 O O . PRO A 1 261 ? 18.609 6.272 4.798 1.00 84.81 261 PRO A O 1
ATOM 2071 N N . ASN A 1 262 ? 20.106 6.582 3.136 1.00 89.44 262 ASN A N 1
ATOM 2072 C CA . ASN A 1 262 ? 19.410 5.782 2.135 1.00 89.44 262 ASN A CA 1
ATOM 2073 C C . ASN A 1 262 ? 19.994 4.369 2.080 1.00 89.44 262 ASN A C 1
ATOM 2075 O O . ASN A 1 262 ? 21.185 4.180 2.344 1.00 89.44 262 ASN A O 1
ATOM 2079 N N . ASN A 1 263 ? 19.178 3.386 1.699 1.00 93.19 263 ASN A N 1
ATOM 2080 C CA . ASN A 1 263 ? 19.717 2.105 1.248 1.00 93.19 263 ASN A CA 1
ATOM 2081 C C . ASN A 1 263 ? 20.587 2.349 0.008 1.00 93.19 263 ASN A C 1
ATOM 2083 O O . ASN A 1 263 ? 20.277 3.199 -0.820 1.00 93.19 263 ASN A O 1
ATOM 2087 N N . ASP A 1 264 ? 21.678 1.607 -0.138 1.00 94.38 264 ASP A N 1
ATOM 2088 C CA . ASP A 1 264 ? 22.513 1.719 -1.330 1.00 94.38 264 ASP A CA 1
ATOM 2089 C C . ASP A 1 264 ? 21.797 1.118 -2.555 1.00 94.38 264 ASP A C 1
ATOM 2091 O O . ASP A 1 264 ? 21.503 -0.077 -2.606 1.00 94.38 264 ASP A O 1
ATOM 2095 N N . TRP A 1 265 ? 21.502 1.959 -3.548 1.00 94.31 265 TRP A N 1
ATOM 2096 C CA . TRP A 1 265 ? 20.790 1.560 -4.766 1.00 94.31 265 TRP A CA 1
ATOM 2097 C C . TRP A 1 265 ? 21.479 0.401 -5.491 1.00 94.31 265 TRP A C 1
ATOM 2099 O O . TRP A 1 265 ? 20.823 -0.542 -5.932 1.00 94.31 265 TRP A O 1
ATOM 2109 N N . LYS A 1 266 ? 22.809 0.444 -5.589 1.00 94.94 266 LYS A N 1
ATOM 2110 C CA . LYS A 1 266 ? 23.569 -0.547 -6.344 1.00 94.94 266 LYS A CA 1
ATOM 2111 C C . LYS A 1 266 ? 23.417 -1.944 -5.737 1.00 94.94 266 LYS A C 1
ATOM 2113 O O . LYS A 1 266 ? 22.964 -2.862 -6.416 1.00 94.94 266 LYS A O 1
ATOM 2118 N N . SER A 1 267 ? 23.706 -2.089 -4.447 1.00 95.12 267 SER A N 1
ATOM 2119 C CA . SER A 1 267 ? 23.666 -3.373 -3.736 1.00 95.12 267 SER A CA 1
ATOM 2120 C C . SER A 1 267 ? 22.255 -3.913 -3.501 1.00 95.12 267 SER A C 1
ATOM 2122 O O . SER A 1 267 ? 22.057 -5.131 -3.500 1.00 95.12 267 SER A O 1
ATOM 2124 N N . TRP A 1 268 ? 21.265 -3.038 -3.292 1.00 96.44 268 TRP A N 1
ATOM 2125 C CA . TRP A 1 268 ? 19.888 -3.458 -3.019 1.00 96.44 268 TRP A CA 1
ATOM 2126 C C . TRP A 1 268 ? 19.000 -3.508 -4.256 1.00 96.44 268 TRP A C 1
ATOM 2128 O O . TRP A 1 268 ? 17.904 -4.044 -4.161 1.00 96.44 268 TRP A O 1
ATOM 2138 N N . VAL A 1 269 ? 19.411 -2.993 -5.413 1.00 95.81 269 VAL A N 1
ATOM 2139 C CA . VAL A 1 269 ? 18.545 -2.976 -6.601 1.00 95.81 269 VAL A CA 1
ATOM 2140 C C . VAL A 1 269 ? 19.267 -3.483 -7.844 1.00 95.81 269 VAL A C 1
ATOM 2142 O O . VAL A 1 269 ? 18.797 -4.433 -8.468 1.00 95.81 269 VAL A O 1
ATOM 2145 N N . GLU A 1 270 ? 20.401 -2.893 -8.214 1.00 93.69 270 GLU A N 1
ATOM 2146 C CA . GLU A 1 270 ? 21.073 -3.225 -9.482 1.00 93.69 270 GLU A CA 1
ATOM 2147 C C . GLU A 1 270 ? 21.747 -4.598 -9.454 1.00 93.69 270 GLU A C 1
ATOM 2149 O O . GLU A 1 270 ? 21.577 -5.395 -10.377 1.00 93.69 270 GLU A O 1
ATOM 2154 N N . GLU A 1 271 ? 22.469 -4.896 -8.375 1.00 95.56 271 GLU A N 1
ATOM 2155 C CA . GLU A 1 271 ? 23.223 -6.141 -8.196 1.00 95.56 271 GLU A CA 1
ATOM 2156 C C . GLU A 1 271 ? 22.347 -7.308 -7.710 1.00 95.56 271 GLU A C 1
ATOM 2158 O O . GLU A 1 271 ? 22.835 -8.419 -7.493 1.00 95.56 271 GLU A O 1
ATOM 2163 N N . VAL A 1 272 ? 21.034 -7.100 -7.570 1.00 96.69 272 VAL A N 1
ATOM 2164 C CA . VAL A 1 272 ? 20.093 -8.180 -7.261 1.00 96.69 272 VAL A CA 1
ATOM 2165 C C . VAL A 1 272 ? 19.918 -9.066 -8.494 1.00 96.69 272 VAL A C 1
ATOM 2167 O O . VAL A 1 272 ? 19.356 -8.653 -9.517 1.00 96.69 272 VAL A O 1
ATOM 2170 N N . THR A 1 273 ? 20.388 -10.307 -8.368 1.00 95.62 273 THR A N 1
ATOM 2171 C CA . THR A 1 273 ? 20.361 -11.349 -9.409 1.00 95.62 273 THR A CA 1
ATOM 2172 C C . THR A 1 273 ? 19.446 -12.528 -9.078 1.00 95.62 273 THR A C 1
ATOM 2174 O O . THR A 1 273 ? 19.125 -13.313 -9.965 1.00 95.62 273 THR A O 1
ATOM 2177 N N . SER A 1 274 ? 18.989 -12.645 -7.827 1.00 96.62 274 SER A N 1
ATOM 2178 C CA . SER A 1 274 ? 18.052 -13.681 -7.380 1.00 96.62 274 SER A CA 1
ATOM 2179 C C . SER A 1 274 ? 16.668 -13.086 -7.107 1.00 96.62 274 SER A C 1
ATOM 2181 O O . SER A 1 274 ? 16.583 -12.012 -6.502 1.00 96.62 274 SER A O 1
ATOM 2183 N N . PRO A 1 275 ? 15.572 -13.773 -7.482 1.00 97.50 275 PRO A N 1
ATOM 2184 C CA . PRO A 1 275 ? 14.233 -13.355 -7.085 1.00 97.50 275 PRO A CA 1
ATOM 2185 C C . PRO A 1 275 ? 14.008 -13.490 -5.572 1.00 97.50 275 PRO A C 1
ATOM 2187 O O . PRO A 1 275 ? 13.278 -12.692 -4.999 1.00 97.50 275 PRO A O 1
ATOM 2190 N N . VAL A 1 276 ? 14.663 -14.440 -4.902 1.00 97.81 276 VAL A N 1
ATOM 2191 C CA . VAL A 1 276 ? 14.429 -14.738 -3.480 1.00 97.81 276 VAL A CA 1
ATOM 2192 C C . VAL A 1 276 ? 15.173 -13.752 -2.580 1.00 97.81 276 VAL A C 1
ATOM 2194 O O . VAL A 1 276 ? 16.370 -13.506 -2.782 1.00 97.81 276 VAL A O 1
ATOM 2197 N N . SER A 1 277 ? 14.467 -13.162 -1.611 1.00 96.94 277 SER A N 1
ATOM 2198 C CA . SER A 1 277 ? 15.029 -12.258 -0.604 1.00 96.94 277 SER A CA 1
ATOM 2199 C C . SER A 1 277 ? 16.061 -12.943 0.295 1.00 96.94 277 SER A C 1
ATOM 2201 O O . SER A 1 277 ? 16.179 -14.165 0.328 1.00 96.94 277 SER A O 1
ATOM 2203 N N . ARG A 1 278 ? 16.859 -12.148 1.013 1.00 96.38 278 ARG A N 1
ATOM 2204 C CA . ARG A 1 278 ? 17.817 -12.644 2.016 1.00 96.38 278 ARG A CA 1
ATOM 2205 C C . ARG A 1 278 ? 17.188 -12.735 3.404 1.00 96.38 278 ARG A C 1
ATOM 2207 O O . ARG A 1 278 ? 17.895 -12.736 4.414 1.00 96.38 278 ARG A O 1
ATOM 2214 N N . ASN A 1 279 ? 15.862 -12.778 3.456 1.00 96.94 279 ASN A N 1
ATOM 2215 C CA . ASN A 1 279 ? 15.140 -12.835 4.704 1.00 96.94 279 ASN A CA 1
ATOM 2216 C C . ASN A 1 279 ? 15.396 -14.155 5.440 1.00 96.94 279 ASN A C 1
ATOM 2218 O O . ASN A 1 279 ? 15.725 -15.187 4.858 1.00 96.94 279 ASN A O 1
ATOM 2222 N N . ARG A 1 280 ? 15.210 -14.117 6.758 1.00 92.81 280 ARG A N 1
ATOM 2223 C CA . ARG A 1 280 ? 15.229 -15.316 7.602 1.00 92.81 280 ARG A CA 1
ATOM 2224 C C . ARG A 1 280 ? 13.974 -16.154 7.351 1.00 92.81 280 ARG A C 1
ATOM 2226 O O . ARG A 1 280 ? 12.968 -15.642 6.869 1.00 92.81 280 ARG A O 1
ATOM 2233 N N . GLU A 1 281 ? 13.986 -17.423 7.750 1.00 92.31 281 GLU A N 1
ATOM 2234 C CA . GLU A 1 281 ? 12.830 -18.326 7.582 1.00 92.31 281 GLU A CA 1
ATOM 2235 C C . GLU A 1 281 ? 11.538 -17.778 8.219 1.00 92.31 281 GLU A C 1
ATOM 2237 O O . GLU A 1 281 ? 10.440 -17.938 7.675 1.00 92.31 281 GLU A O 1
ATOM 2242 N N . ASN A 1 282 ? 11.678 -17.049 9.329 1.00 94.25 282 ASN A N 1
ATOM 2243 C CA . ASN A 1 282 ? 10.582 -16.457 10.093 1.00 94.25 282 ASN A CA 1
ATOM 2244 C C . ASN A 1 282 ? 10.165 -15.040 9.641 1.00 94.25 282 ASN A C 1
ATOM 2246 O O . ASN A 1 282 ? 9.517 -14.319 10.407 1.00 94.25 282 ASN A O 1
ATOM 2250 N N . TRP A 1 283 ? 10.517 -14.635 8.414 1.00 97.38 283 TRP A N 1
ATOM 2251 C CA . TRP A 1 283 ? 10.183 -13.323 7.840 1.00 97.38 283 TRP A CA 1
ATOM 2252 C C . TRP A 1 283 ? 8.702 -12.961 7.960 1.00 97.38 283 TRP A C 1
ATOM 2254 O O . TRP A 1 283 ? 7.820 -13.825 7.911 1.00 97.38 283 TRP A O 1
ATOM 2264 N N . GLY A 1 284 ? 8.419 -11.669 8.107 1.00 97.69 284 GLY A N 1
ATOM 2265 C CA . GLY A 1 284 ? 7.074 -11.157 8.350 1.00 97.69 284 GLY A CA 1
ATOM 2266 C C . GLY A 1 284 ? 6.522 -11.551 9.712 1.00 97.69 284 GLY A C 1
ATOM 2267 O O . GLY A 1 284 ? 5.303 -11.688 9.859 1.00 97.69 284 GLY A O 1
ATOM 2268 N N . LEU A 1 285 ? 7.406 -11.768 10.694 1.00 97.62 285 LEU A N 1
ATOM 2269 C CA . LEU A 1 285 ? 7.045 -12.211 12.041 1.00 97.62 285 LEU A CA 1
ATOM 2270 C C . LEU A 1 285 ? 6.159 -13.465 11.990 1.00 97.62 285 LEU A C 1
ATOM 2272 O O . LEU A 1 285 ? 5.081 -13.496 12.590 1.00 97.62 285 LEU A O 1
ATOM 2276 N N . ALA A 1 286 ? 6.568 -14.463 11.202 1.00 96.06 286 ALA A N 1
ATOM 2277 C CA . ALA A 1 286 ? 5.754 -15.647 10.923 1.00 96.06 286 ALA A CA 1
ATOM 2278 C C . ALA A 1 286 ? 5.363 -16.403 12.203 1.00 96.06 286 ALA A C 1
ATOM 2280 O O . ALA A 1 286 ? 4.212 -16.803 12.348 1.00 96.06 286 ALA A O 1
ATOM 2281 N N . ASP A 1 287 ? 6.294 -16.491 13.154 1.00 94.81 287 ASP A N 1
ATOM 2282 C CA . ASP A 1 287 ? 6.130 -17.240 14.407 1.00 94.81 287 ASP A CA 1
ATOM 2283 C C . ASP A 1 287 ? 5.661 -16.355 15.573 1.00 94.81 287 ASP A C 1
ATOM 2285 O O . ASP A 1 287 ? 5.755 -16.732 16.738 1.00 94.81 287 ASP A O 1
ATOM 2289 N N . THR A 1 288 ? 5.211 -15.130 15.287 1.00 95.50 288 THR A N 1
ATOM 2290 C CA . THR A 1 288 ? 4.751 -14.182 16.309 1.00 95.50 288 THR A CA 1
ATOM 2291 C C . THR A 1 288 ? 3.257 -13.937 16.178 1.00 95.50 288 THR A C 1
ATOM 2293 O O . THR A 1 288 ? 2.760 -13.493 15.136 1.00 95.50 288 THR A O 1
ATOM 2296 N N . GLU A 1 289 ? 2.531 -14.148 17.271 1.00 94.44 289 GLU A N 1
ATOM 2297 C CA . GLU A 1 289 ? 1.147 -13.705 17.370 1.00 94.44 289 GLU A CA 1
ATOM 2298 C C . GLU A 1 289 ? 1.090 -12.179 17.481 1.00 94.44 289 GLU A C 1
ATOM 2300 O O . GLU A 1 289 ? 1.720 -11.562 18.343 1.00 94.44 289 GLU A O 1
ATOM 2305 N N . LEU A 1 290 ? 0.333 -11.561 16.575 1.00 95.38 290 LEU A N 1
ATOM 2306 C CA . LEU A 1 290 ? 0.139 -10.116 16.536 1.00 95.38 290 LEU A CA 1
ATOM 2307 C C . LEU A 1 290 ? -1.308 -9.779 16.898 1.00 95.38 290 LEU A C 1
ATOM 2309 O O . LEU A 1 290 ? -2.215 -10.477 16.430 1.00 95.38 290 LEU A O 1
ATOM 2313 N N . PRO A 1 291 ? -1.548 -8.692 17.654 1.00 91.06 291 PRO A N 1
ATOM 2314 C CA . PRO A 1 291 ? -2.894 -8.195 17.893 1.00 91.06 291 PRO A CA 1
ATOM 2315 C C . PRO A 1 291 ? -3.633 -7.954 16.575 1.00 91.06 291 PRO A C 1
ATOM 2317 O O . PRO A 1 291 ? -3.139 -7.237 15.699 1.00 91.06 291 PRO A O 1
ATOM 2320 N N . VAL A 1 292 ? -4.818 -8.556 16.455 1.00 94.44 292 VAL A N 1
ATOM 2321 C CA . VAL A 1 292 ? -5.741 -8.338 15.339 1.00 94.44 292 VAL A CA 1
ATOM 2322 C C . VAL A 1 292 ? -6.734 -7.264 15.745 1.00 94.44 292 VAL A C 1
ATOM 2324 O O . VAL A 1 292 ? -7.414 -7.393 16.761 1.00 94.44 292 VAL A O 1
ATOM 2327 N N . ILE A 1 293 ? -6.851 -6.235 14.920 1.00 93.88 293 ILE A N 1
ATOM 2328 C CA . ILE A 1 293 ? -7.802 -5.146 15.097 1.00 93.88 293 ILE A CA 1
ATOM 2329 C C . ILE A 1 293 ? -8.879 -5.288 14.021 1.00 93.88 293 ILE A C 1
ATOM 2331 O O . ILE A 1 293 ? -8.591 -5.377 12.823 1.00 93.88 293 ILE A O 1
ATOM 2335 N N . ARG A 1 294 ? -10.131 -5.338 14.470 1.00 93.94 294 ARG A N 1
ATOM 2336 C CA . ARG A 1 294 ? -11.340 -5.302 13.644 1.00 93.94 294 ARG A CA 1
ATOM 2337 C C . ARG A 1 294 ? -12.154 -4.098 14.092 1.00 93.94 294 ARG A C 1
ATOM 2339 O O . ARG A 1 294 ? -12.220 -3.829 15.288 1.00 93.94 294 ARG A O 1
ATOM 2346 N N . LEU A 1 295 ? -12.729 -3.380 13.137 1.00 90.06 295 LEU A N 1
ATOM 2347 C CA . LEU A 1 295 ? -13.563 -2.221 13.422 1.00 90.06 295 LEU A CA 1
ATOM 2348 C C . LEU A 1 295 ? -15.030 -2.629 13.341 1.00 90.06 295 LEU A C 1
ATOM 2350 O O . LEU A 1 295 ? -15.427 -3.322 12.403 1.00 90.06 295 LEU A O 1
ATOM 2354 N N . ASP A 1 296 ? -15.829 -2.181 14.304 1.00 81.81 296 ASP A N 1
ATOM 2355 C CA . ASP A 1 296 ? -17.267 -2.422 14.289 1.00 81.81 296 ASP A CA 1
ATOM 2356 C C . ASP A 1 296 ? -17.942 -1.475 13.274 1.00 81.81 296 ASP A C 1
ATOM 2358 O O . ASP A 1 296 ? -17.781 -0.256 13.381 1.00 81.81 296 ASP A O 1
ATOM 2362 N N . PRO A 1 297 ? -18.714 -1.986 12.290 1.00 66.81 297 PRO A N 1
ATOM 2363 C CA . PRO A 1 297 ? -19.367 -1.160 11.263 1.00 66.81 297 PRO A CA 1
ATOM 2364 C C . PRO A 1 297 ? -20.435 -0.199 11.808 1.00 66.81 297 PRO A C 1
ATOM 2366 O O . PRO A 1 297 ? -20.861 0.715 11.105 1.00 66.81 297 PRO A O 1
ATOM 2369 N N . ALA A 1 298 ? -20.886 -0.430 13.041 1.00 60.91 298 ALA A N 1
ATOM 2370 C CA . ALA A 1 298 ? -21.865 0.366 13.760 1.00 60.91 298 ALA A CA 1
ATOM 2371 C C . ALA A 1 298 ? -21.409 0.460 15.219 1.00 60.91 298 ALA A C 1
ATOM 2373 O O . ALA A 1 298 ? -21.710 -0.404 16.039 1.00 60.91 298 ALA A O 1
ATOM 2374 N N . GLY A 1 299 ? -20.618 1.479 15.539 1.00 53.78 299 GLY A N 1
ATOM 2375 C CA . GLY A 1 299 ? -20.214 1.718 16.915 1.00 53.78 299 GLY A CA 1
ATOM 2376 C C . GLY A 1 299 ? -21.371 2.315 17.708 1.00 53.78 299 GLY A C 1
ATOM 2377 O O . GLY A 1 299 ? -21.467 3.536 17.807 1.00 53.78 299 GLY A O 1
ATOM 2378 N N . GLU A 1 300 ? -22.231 1.488 18.309 1.00 51.81 300 GLU A N 1
ATOM 2379 C CA . GLU A 1 300 ? -22.878 1.917 19.551 1.00 51.81 300 GLU A CA 1
ATOM 2380 C C . GLU A 1 300 ? -21.754 2.221 20.543 1.00 51.81 300 GLU A C 1
ATOM 2382 O O . GLU A 1 300 ? -21.040 1.338 21.023 1.00 51.81 300 GLU A O 1
ATOM 2387 N N . ILE A 1 301 ? -21.529 3.509 20.786 1.00 57.91 301 ILE A N 1
ATOM 2388 C CA . ILE A 1 301 ? -20.543 3.952 21.756 1.00 57.91 301 ILE A CA 1
ATOM 2389 C C . ILE A 1 301 ? -21.110 3.613 23.130 1.00 57.91 301 ILE A C 1
ATOM 2391 O O . ILE A 1 301 ? -22.005 4.308 23.596 1.00 57.91 301 ILE A O 1
ATOM 2395 N N . ASP A 1 302 ? -20.581 2.580 23.789 1.00 57.28 302 ASP A N 1
ATOM 2396 C CA . ASP A 1 302 ? -20.789 2.377 25.224 1.00 57.28 302 ASP A CA 1
ATOM 2397 C C . ASP A 1 302 ? -19.834 3.306 26.002 1.00 57.28 302 ASP A C 1
ATOM 2399 O O . ASP A 1 302 ? -18.633 3.009 26.121 1.00 57.28 302 ASP A O 1
ATOM 2403 N N . PRO A 1 303 ? -20.319 4.423 26.583 1.00 59.94 303 PRO A N 1
ATOM 2404 C CA . PRO A 1 303 ? -19.461 5.351 27.312 1.00 59.94 303 PRO A CA 1
ATOM 2405 C C . PRO A 1 303 ? -18.818 4.697 28.548 1.00 59.94 303 PRO A C 1
ATOM 2407 O O . PRO A 1 303 ? -17.766 5.146 29.014 1.00 59.94 303 PRO A O 1
ATOM 2410 N N . ALA A 1 304 ? -19.399 3.609 29.072 1.00 56.62 304 ALA A N 1
ATOM 2411 C CA . ALA A 1 304 ? -18.869 2.886 30.223 1.00 56.62 304 ALA A CA 1
ATOM 2412 C C . ALA A 1 304 ? -17.587 2.097 29.897 1.00 56.62 304 ALA A C 1
ATOM 2414 O O . ALA A 1 304 ? -16.759 1.886 30.792 1.00 56.62 304 ALA A O 1
ATOM 2415 N N . ARG A 1 305 ? -17.373 1.704 28.632 1.00 51.16 305 ARG A N 1
ATOM 2416 C CA . ARG A 1 305 ? -16.119 1.078 28.171 1.00 51.16 305 ARG A CA 1
ATOM 2417 C C . ARG A 1 305 ? -14.974 2.088 28.069 1.00 51.16 305 ARG A C 1
ATOM 2419 O O . ARG A 1 305 ? -13.874 1.791 28.535 1.00 51.16 305 ARG A O 1
ATOM 2426 N N . ILE A 1 306 ? -15.242 3.300 27.577 1.00 52.78 306 ILE A N 1
ATOM 2427 C CA . ILE A 1 306 ? -14.246 4.383 27.429 1.00 52.78 306 ILE A CA 1
ATOM 2428 C C . ILE A 1 306 ? -13.641 4.780 28.787 1.00 52.78 306 ILE A C 1
ATOM 2430 O O . ILE A 1 306 ? -12.433 4.994 28.920 1.00 52.78 306 ILE A O 1
ATOM 2434 N N . LEU A 1 307 ? -14.470 4.828 29.834 1.00 49.34 307 LEU A N 1
ATOM 2435 C CA . LEU A 1 307 ? -14.034 5.203 31.182 1.00 49.34 307 LEU A CA 1
ATOM 2436 C C . LEU A 1 307 ? -13.162 4.141 31.876 1.00 49.34 307 LEU A C 1
ATOM 2438 O O . LEU A 1 307 ? -12.499 4.465 32.867 1.00 49.34 307 LEU A O 1
ATOM 2442 N N . LYS A 1 308 ? -13.141 2.893 31.385 1.00 45.19 308 LYS A N 1
ATOM 2443 C CA . LYS A 1 308 ? -12.326 1.803 31.949 1.00 45.19 308 LYS A CA 1
ATOM 2444 C C . LYS A 1 308 ? -10.936 1.715 31.317 1.00 45.19 308 LYS A C 1
ATOM 2446 O O . LYS A 1 308 ? -9.980 1.450 32.040 1.00 45.19 308 LYS A O 1
ATOM 2451 N N . THR A 1 309 ? -10.805 1.976 30.017 1.00 45.16 309 THR A N 1
ATOM 2452 C CA . THR A 1 309 ? -9.542 1.822 29.267 1.00 45.16 309 THR A CA 1
ATOM 2453 C C . THR A 1 309 ? -8.636 3.055 29.320 1.00 45.16 309 THR A C 1
ATOM 2455 O O . THR A 1 309 ? -7.417 2.910 29.316 1.00 45.16 309 THR A O 1
ATOM 2458 N N . HIS A 1 310 ? -9.195 4.264 29.462 1.00 45.53 310 HIS A N 1
ATOM 2459 C CA . HIS A 1 310 ? -8.426 5.522 29.456 1.00 45.53 310 HIS A CA 1
ATOM 2460 C C . HIS A 1 310 ? -8.320 6.223 30.814 1.00 45.53 310 HIS A C 1
ATOM 2462 O O . HIS A 1 310 ? -8.030 7.423 30.888 1.00 45.53 310 HIS A O 1
ATOM 2468 N N . ARG A 1 311 ? -8.468 5.499 31.932 1.00 42.91 311 ARG A N 1
ATOM 2469 C CA . ARG A 1 311 ? -7.931 6.013 33.197 1.00 42.91 311 ARG A CA 1
ATOM 2470 C C . ARG A 1 311 ? -6.410 5.971 33.104 1.00 42.91 311 ARG A C 1
ATOM 2472 O O . ARG A 1 311 ? -5.791 4.993 33.510 1.00 42.91 311 ARG A O 1
ATOM 2479 N N . ARG A 1 312 ? -5.795 7.065 32.623 1.00 47.44 312 ARG A N 1
ATOM 2480 C CA . ARG A 1 312 ? -4.403 7.383 32.979 1.00 47.44 312 ARG A CA 1
ATOM 2481 C C . ARG A 1 312 ? -4.289 7.103 34.471 1.00 47.44 312 ARG A C 1
ATOM 2483 O O . ARG A 1 312 ? -5.042 7.713 35.237 1.00 47.44 312 ARG A O 1
ATOM 2490 N N . GLN A 1 313 ? -3.414 6.180 34.876 1.00 47.88 313 GLN A N 1
ATOM 2491 C CA . GLN A 1 313 ? -3.106 6.008 36.289 1.00 47.88 313 GLN A CA 1
ATOM 2492 C C . GLN A 1 313 ? -2.716 7.391 36.803 1.00 47.88 313 GLN A C 1
ATOM 2494 O O . GLN A 1 313 ? -1.667 7.936 36.455 1.00 47.88 313 GLN A O 1
ATOM 2499 N N . ARG A 1 314 ? -3.619 8.018 37.562 1.00 51.53 314 ARG A N 1
ATOM 2500 C CA . ARG A 1 314 ? -3.323 9.267 38.241 1.00 51.53 314 ARG A CA 1
ATOM 2501 C C . ARG A 1 314 ? -2.269 8.899 39.260 1.00 51.53 314 ARG A C 1
ATOM 2503 O O . ARG A 1 314 ? -2.588 8.349 40.307 1.00 51.53 314 ARG A O 1
ATOM 2510 N N . ASN A 1 315 ? -1.012 9.164 38.926 1.00 63.38 315 ASN A N 1
ATOM 2511 C CA . ASN A 1 315 ? 0.066 9.047 39.880 1.00 63.38 315 ASN A CA 1
ATOM 2512 C C . ASN A 1 315 ? -0.244 10.072 40.982 1.00 63.38 315 ASN A C 1
ATOM 2514 O O . ASN A 1 315 ? -0.158 11.286 40.776 1.00 63.38 315 ASN A O 1
ATOM 2518 N N . LEU A 1 316 ? -0.751 9.585 42.116 1.00 62.38 316 LEU A N 1
ATOM 2519 C CA . LEU A 1 316 ? -1.261 10.408 43.217 1.00 62.38 316 LEU A CA 1
ATOM 2520 C C . LEU A 1 316 ? -0.220 11.446 43.645 1.00 62.38 316 LEU A C 1
ATOM 2522 O O . LEU A 1 316 ? -0.558 12.599 43.898 1.00 62.38 316 LEU A O 1
ATOM 2526 N N . ILE A 1 317 ? 1.058 11.067 43.592 1.00 68.19 317 ILE A N 1
ATOM 2527 C CA . ILE A 1 317 ? 2.206 11.911 43.919 1.00 68.19 317 ILE A CA 1
ATOM 2528 C C . ILE A 1 317 ? 2.355 13.079 42.932 1.00 68.19 317 ILE A C 1
ATOM 2530 O O . ILE A 1 317 ? 2.595 14.213 43.353 1.00 68.19 317 ILE A O 1
ATOM 2534 N N . SER A 1 318 ? 2.198 12.845 41.623 1.00 64.06 318 SER A N 1
ATOM 2535 C CA . SER A 1 318 ? 2.317 13.916 40.623 1.00 64.06 318 SER A CA 1
ATOM 2536 C C . SER A 1 318 ? 1.146 14.894 40.714 1.00 64.06 318 SER A C 1
ATOM 2538 O O . SER A 1 318 ? 1.348 16.104 40.621 1.00 64.06 318 SER A O 1
ATOM 2540 N N . SER A 1 319 ? -0.052 14.380 40.999 1.00 70.88 319 SER A N 1
ATOM 2541 C CA . SER A 1 319 ? -1.259 15.186 41.206 1.00 70.88 319 SER A CA 1
ATOM 2542 C C . SER A 1 319 ? -1.138 16.061 42.459 1.00 70.88 319 SER A C 1
ATOM 2544 O O . SER A 1 319 ? -1.418 17.259 42.402 1.00 70.88 319 SER A O 1
ATOM 2546 N N . LEU A 1 320 ? -0.630 15.502 43.566 1.00 75.38 320 LEU A N 1
ATOM 2547 C CA . LEU A 1 320 ? -0.384 16.243 44.806 1.00 75.38 320 LEU A CA 1
ATOM 2548 C C . LEU A 1 320 ? 0.683 17.331 44.614 1.00 75.38 320 LEU A C 1
ATOM 2550 O O . LEU A 1 320 ? 0.503 18.466 45.053 1.00 75.38 320 LEU A O 1
ATOM 2554 N N . ARG A 1 321 ? 1.777 17.015 43.904 1.00 75.56 321 ARG A N 1
ATOM 2555 C CA . ARG A 1 321 ? 2.833 17.984 43.562 1.00 75.56 321 ARG A CA 1
ATOM 2556 C C . ARG A 1 321 ? 2.301 19.132 42.710 1.00 75.56 321 ARG A C 1
ATOM 2558 O O . ARG A 1 321 ? 2.669 20.279 42.959 1.00 75.56 321 ARG A O 1
ATOM 2565 N N . LEU A 1 322 ? 1.436 18.849 41.734 1.00 75.19 322 LEU A N 1
ATOM 2566 C CA . LEU A 1 322 ? 0.824 19.885 40.900 1.00 75.19 322 LEU A CA 1
ATOM 2567 C C . LEU A 1 322 ? -0.092 20.795 41.728 1.00 75.19 322 LEU A C 1
ATOM 2569 O O . LEU A 1 322 ? -0.013 22.015 41.609 1.00 75.19 322 LEU A O 1
ATOM 2573 N N . GLN A 1 323 ? -0.910 20.214 42.611 1.00 79.00 323 GLN A N 1
ATOM 2574 C CA . GLN A 1 323 ? -1.794 20.970 43.502 1.00 79.00 323 GLN A CA 1
ATOM 2575 C C . GLN A 1 323 ? -1.015 21.834 44.502 1.00 79.00 323 GLN A C 1
ATOM 2577 O O . GLN A 1 323 ? -1.384 22.986 44.736 1.00 79.00 323 GLN A O 1
ATOM 2582 N N . LEU A 1 324 ? 0.081 21.316 45.063 1.00 82.25 324 LEU A N 1
ATOM 2583 C CA . LEU A 1 324 ? 0.965 22.070 45.953 1.00 82.25 324 LEU A CA 1
ATOM 2584 C C . LEU A 1 324 ? 1.666 23.216 45.216 1.00 82.25 324 LEU A C 1
ATOM 2586 O O . LEU A 1 324 ? 1.659 24.339 45.716 1.00 82.25 324 LEU A O 1
ATOM 2590 N N . LYS A 1 325 ? 2.192 22.974 44.005 1.00 79.94 325 LYS A N 1
ATOM 2591 C CA . LYS A 1 325 ? 2.773 24.031 43.159 1.00 79.94 325 LYS A CA 1
ATOM 2592 C C . LYS A 1 325 ? 1.741 25.103 42.817 1.00 79.94 325 LYS A C 1
ATOM 2594 O O . LYS A 1 325 ? 2.023 26.282 42.992 1.00 79.94 325 LYS A O 1
ATOM 2599 N N . ALA A 1 326 ? 0.538 24.718 42.396 1.00 77.81 326 ALA A N 1
ATOM 2600 C CA . ALA A 1 326 ? -0.530 25.666 42.084 1.00 77.81 326 ALA A CA 1
ATOM 2601 C C . ALA A 1 326 ? -0.929 26.508 43.309 1.00 77.81 326 ALA A C 1
ATOM 2603 O O . ALA A 1 326 ? -1.097 27.722 43.202 1.00 77.81 326 ALA A O 1
ATOM 2604 N N . ARG A 1 327 ? -1.021 25.892 44.496 1.00 83.94 327 ARG A N 1
ATOM 2605 C CA . ARG A 1 327 ? -1.272 26.605 45.760 1.00 83.94 327 ARG A CA 1
ATOM 2606 C C . ARG A 1 327 ? -0.140 27.563 46.126 1.00 83.94 327 ARG A C 1
ATOM 2608 O O . ARG A 1 327 ? -0.426 28.671 46.573 1.00 83.94 327 ARG A O 1
ATOM 2615 N N . PHE A 1 328 ? 1.113 27.155 45.930 1.00 86.38 328 PHE A N 1
ATOM 2616 C CA . PHE A 1 328 ? 2.280 28.001 46.165 1.00 86.38 328 PHE A CA 1
ATOM 2617 C C . PHE A 1 328 ? 2.272 29.223 45.243 1.00 86.38 328 PHE A C 1
ATOM 2619 O O . PHE A 1 328 ? 2.314 30.344 45.736 1.00 86.38 328 PHE A O 1
ATOM 2626 N N . TRP A 1 329 ? 2.100 29.028 43.933 1.00 78.62 329 TRP A N 1
ATOM 2627 C CA . TRP A 1 329 ? 2.032 30.125 42.962 1.00 78.62 329 TRP A CA 1
ATOM 2628 C C . TRP A 1 329 ? 0.844 31.057 43.203 1.00 78.62 329 TRP A C 1
ATOM 2630 O O . TRP A 1 329 ? 0.992 32.271 43.102 1.00 78.62 329 TRP A O 1
ATOM 2640 N N . LYS A 1 330 ? -0.312 30.525 43.619 1.00 81.88 330 LYS A N 1
ATOM 2641 C CA . LYS A 1 330 ? -1.468 31.346 44.003 1.00 81.88 330 LYS A CA 1
ATOM 2642 C C . LYS A 1 330 ? -1.177 32.214 45.233 1.00 81.88 330 LYS A C 1
ATOM 2644 O O . LYS A 1 330 ? -1.568 33.377 45.259 1.00 81.88 330 LYS A O 1
ATOM 2649 N N . LYS A 1 331 ? -0.479 31.675 46.240 1.00 80.81 331 LYS A N 1
ATOM 2650 C CA . LYS A 1 331 ? -0.057 32.443 47.425 1.00 80.81 331 LYS A CA 1
ATOM 2651 C C . LYS A 1 331 ? 1.038 33.460 47.095 1.00 80.81 331 LYS A C 1
ATOM 2653 O O . LYS A 1 331 ? 0.960 34.583 47.576 1.00 80.81 331 LYS A O 1
ATOM 2658 N N . ALA A 1 332 ? 2.008 33.094 46.260 1.00 80.12 332 ALA A N 1
ATOM 2659 C CA . ALA A 1 332 ? 3.074 33.986 45.812 1.00 80.12 332 ALA A CA 1
ATOM 2660 C C . ALA A 1 332 ? 2.519 35.158 44.988 1.00 80.12 332 ALA A C 1
ATOM 2662 O O . ALA A 1 332 ? 2.859 36.303 45.261 1.00 80.12 332 ALA A O 1
ATOM 2663 N N . GLY A 1 333 ? 1.592 34.896 44.060 1.00 79.38 333 GLY A N 1
ATOM 2664 C CA . GLY A 1 333 ? 0.899 35.943 43.304 1.00 79.38 333 GLY A CA 1
ATOM 2665 C C . GLY A 1 333 ? 0.040 36.849 44.192 1.00 79.38 333 GLY A C 1
ATOM 2666 O O . GLY A 1 333 ? 0.043 38.062 44.019 1.00 79.38 333 GLY A O 1
ATOM 2667 N N . ALA A 1 334 ? -0.644 36.292 45.198 1.00 79.50 334 ALA A N 1
ATOM 2668 C CA . ALA A 1 334 ? -1.386 37.095 46.172 1.00 79.50 334 ALA A CA 1
ATOM 2669 C C . ALA A 1 334 ? -0.465 37.982 47.032 1.00 79.50 334 ALA A C 1
ATOM 2671 O O . ALA A 1 334 ? -0.811 39.127 47.308 1.00 79.50 334 ALA A O 1
ATOM 2672 N N . ALA A 1 335 ? 0.709 37.476 47.424 1.00 75.25 335 ALA A N 1
ATOM 2673 C CA . ALA A 1 335 ? 1.709 38.238 48.168 1.00 75.25 335 ALA A CA 1
ATOM 2674 C C . ALA A 1 335 ? 2.356 39.339 47.312 1.00 75.25 335 ALA A C 1
ATOM 2676 O O . ALA A 1 335 ? 2.528 40.451 47.800 1.00 75.25 335 ALA A O 1
ATOM 2677 N N . ALA A 1 336 ? 2.650 39.057 46.039 1.00 75.06 336 ALA A N 1
ATOM 2678 C CA . ALA A 1 336 ? 3.161 40.039 45.084 1.00 75.06 336 ALA A CA 1
ATOM 2679 C C . ALA A 1 336 ? 2.146 41.167 44.837 1.00 75.06 336 ALA A C 1
ATOM 2681 O O . ALA A 1 336 ? 2.488 42.332 45.004 1.00 75.06 336 ALA A O 1
ATOM 2682 N N . ASN A 1 337 ? 0.875 40.829 44.584 1.00 75.31 337 ASN A N 1
ATOM 2683 C CA . ASN A 1 337 ? -0.204 41.815 44.442 1.00 75.31 337 ASN A CA 1
ATOM 2684 C C . ASN A 1 337 ? -0.425 42.643 45.718 1.00 75.31 337 ASN A C 1
ATOM 2686 O O . ASN A 1 337 ? -0.797 43.813 45.655 1.00 75.31 337 ASN A O 1
ATOM 2690 N N . TRP A 1 338 ? -0.244 42.038 46.894 1.00 78.69 338 TRP A N 1
ATOM 2691 C CA . TRP A 1 338 ? -0.325 42.759 48.163 1.00 78.69 338 TRP A CA 1
ATOM 2692 C C . TRP A 1 338 ? 0.862 43.715 48.352 1.00 78.69 338 TRP A C 1
ATOM 2694 O O . TRP A 1 338 ? 0.658 44.843 48.791 1.00 78.69 338 TRP A O 1
ATOM 2704 N N . LEU A 1 339 ? 2.075 43.296 47.977 1.00 72.44 339 LEU A N 1
ATOM 2705 C CA . LEU A 1 339 ? 3.286 44.122 47.998 1.00 72.44 339 LEU A CA 1
ATOM 2706 C C . LEU A 1 339 ? 3.204 45.296 47.015 1.00 72.44 339 LEU A C 1
ATOM 2708 O O . LEU A 1 339 ? 3.505 46.415 47.415 1.00 72.44 339 LEU A O 1
ATOM 2712 N N . GLU A 1 340 ? 2.732 45.080 45.785 1.00 76.06 340 GLU A N 1
ATOM 2713 C CA . GLU A 1 340 ? 2.507 46.154 44.804 1.00 76.06 340 GLU A CA 1
ATOM 2714 C C . GLU A 1 340 ? 1.522 47.204 45.329 1.00 76.06 340 GLU A C 1
ATOM 2716 O O . GLU A 1 340 ? 1.815 48.398 45.297 1.00 76.06 340 GLU A O 1
ATOM 2721 N N . LYS A 1 341 ? 0.399 46.775 45.922 1.00 76.56 341 LYS A N 1
ATOM 2722 C CA . LYS A 1 341 ? -0.576 47.696 46.532 1.00 76.56 341 LYS A CA 1
ATOM 2723 C C . LYS A 1 341 ? -0.024 48.478 47.724 1.00 76.56 341 LYS A C 1
ATOM 2725 O O . LYS A 1 341 ? -0.538 49.551 48.026 1.00 76.56 341 LYS A O 1
ATOM 2730 N N . ARG A 1 342 ? 0.975 47.943 48.433 1.00 72.19 342 ARG A N 1
ATOM 2731 C CA . ARG A 1 342 ? 1.563 48.577 49.624 1.00 72.19 342 ARG A CA 1
ATOM 2732 C C . ARG A 1 342 ? 2.746 49.486 49.300 1.00 72.19 342 ARG A C 1
ATOM 2734 O O . ARG A 1 342 ? 3.019 50.396 50.073 1.00 72.19 342 ARG A O 1
ATOM 2741 N N . LEU A 1 343 ? 3.440 49.221 48.195 1.00 71.62 343 LEU A N 1
ATOM 2742 C CA . LEU A 1 343 ? 4.629 49.959 47.765 1.00 71.62 343 LEU A CA 1
ATOM 2743 C C . LEU A 1 343 ? 4.333 51.097 46.781 1.00 71.62 343 LEU A C 1
ATOM 2745 O O . LEU A 1 343 ? 5.272 51.774 46.384 1.00 71.62 343 LEU A O 1
ATOM 2749 N N . GLY A 1 344 ? 3.062 51.338 46.442 1.00 60.09 344 GLY A N 1
ATOM 2750 C CA . GLY A 1 344 ? 2.611 52.575 45.802 1.00 60.09 344 GLY A CA 1
ATOM 2751 C C . GLY A 1 344 ? 3.372 52.922 44.522 1.00 60.09 344 GLY A C 1
ATOM 2752 O O . GLY A 1 344 ? 4.195 53.837 44.518 1.00 60.09 344 GLY A O 1
ATOM 2753 N N . LYS A 1 345 ? 3.063 52.214 43.436 1.00 51.22 345 LYS A N 1
ATOM 2754 C CA . LYS A 1 345 ? 3.134 52.790 42.092 1.00 51.22 345 LYS A CA 1
ATOM 2755 C C . LYS A 1 345 ? 1.727 52.987 41.565 1.00 51.22 345 LYS A C 1
ATOM 2757 O O . LYS A 1 345 ? 0.917 52.051 41.750 1.00 51.22 345 LYS A O 1
#

Sequence (345 aa):
MITFLVAGRNDGYGVNLAKRTAISLNYFASLCRDPEDEILYVDCNSPKQDCTLVEAIADTLTPECCRRLKAYRVTGEQMKAAIGETPLLFSDELSRNVGIRRSNPRNQWLLSTNCDILLQPLGRQSLHQLLERLPPRFHVCPRIGIPPAQWQMLDRMNVRQISDFCDEVIRRGVRFPQEKEQSWLRFVGVGDFQLAPREQWFAIQGCEEGMKLWGHSDANNARRLNLLNGGGRTPDLGDSLCVLHLDHNLTGGSAHQNTLPNNDWKSWVEEVTSPVSRNRENWGLADTELPVIRLDPAGEIDPARILKTHRRQRNLISSLRLQLKARFWKKAGAAANWLEKRLGK

pLDDT: mean 89.31, std 13.2, range [42.91, 98.81]

Secondary structure (DSSP, 8-state):
-EEEEEEE-SS--STTHHHHHHHHHHHHHHH--STT-EEEEEEES--TTSPPHHHHTGGGS-HHHHHHEEEEEE-HHHHHHHH---S-S--HHHHHHHHHHHS-TT-SEEEEE-TTEEEEESTT--HHHHHHHS-SS-EE--EEEE-HHHHTTS-TT-HHHHHHHHHHHHHTT--PPPPPS-TTT-SS-GGG-EEEEHHHHHHTTSS-TT--SBS-HHHHHHHHHHHHTTSSSPPB-TTTEEEEEE---TTSS-TTTTTSPBPPHIIIIIT---SS----TTTTTTTS---EE---SS----HHHHHHH------HHHHHHHHHHHHHHHHHHHHHHHHHHHH--